Protein AF-A0A7X7T6G2-F1 (afdb_monomer_lite)

Radius of gyration: 23.25 Å; chains: 1; bounding box: 82×55×65 Å

Sequence (287 aa):
MKRILAFVGCGLVVAAAAALAQDPPDCASKYREQWDKRRAELADLKPGQPGYLPFPYPTTKDQVRADLREDYMRMRGGERRHPPTLASELTLYRAIKTNRFEIEVEHIENWTPGRCNPRREARYEILARVFAVPNGEEIARVYLTQEGYLNTWNMSQGLSEDLKALWKRSVPKAAEGNGLVAGRFGIKATNAKLIHGTMEGSRCFLIRPCVLLEGEAGRRYLWVPRMPGVPEDELFEFDSGSERMSLQEVLERASSRGGIQSGKFAGQLSLSFGAEYHIVLKKVEQQ

Secondary structure (DSSP, 8-state):
----------------------PPPPPPGGGHHHHHHHHHHHHT--TTSTT---SSSPSSHHHHHHHHHHHHHHHHHTTTT---SSHHHHHHHHHHHTT-EEEEEEEEEE-SGGGEETTEE-SEEEEEEEEETTT--EEEEEEE-TT--EEEEEESTT--HHHHHHHHHSS--HHHHHHHHHHHH----EEEEEEEB-BTTS-BBTTB-EEEEE-GGG-EEEEE--BTTB-S-EEEEE-TTPPEE-HHHHHHHHHHTT-SS----TTEEEEEETTTEEEEEEEEPP-

Foldseek 3Di:
DDDDDDPPPPDPPPPPPLLPLDAFDPADPPLVVLAVVVLVVQCPDDPPDDLHFPVQPDPDQVVLLSNVLSLVCVVCVVPPPDDPPDPLVVQVCVCSVVVQKGKDKAKAQEQEQVCHDSNYHQRIKMWIFIAGNVPRQRAWIFIATSSGDGDDIDGLPPDDPVQNVQQVFLADDQVVVQVVCCVWAVFRWDDWGWYAWDKQVRQAHPSRTWIWTATPSRKIKTWRQDHVVRNHIWIWTDDSPFDKAFPVRVLVVQVVVPHSPGPPPPQWMWTRRHNGTTTITGIRDTD

pLDDT: mean 74.72, std 13.97, range [34.5, 92.5]

Structure (mmCIF, N/CA/C/O backbone):
data_AF-A0A7X7T6G2-F1
#
_entry.id   AF-A0A7X7T6G2-F1
#
loop_
_atom_site.group_PDB
_atom_site.id
_atom_site.type_symbol
_atom_site.label_atom_id
_atom_site.label_alt_id
_atom_site.label_comp_id
_atom_site.label_asym_id
_atom_site.label_entity_id
_atom_site.label_seq_id
_atom_site.pdbx_PDB_ins_code
_atom_site.Cartn_x
_atom_site.Cartn_y
_atom_site.Cartn_z
_atom_site.occupancy
_atom_site.B_iso_or_equiv
_atom_site.auth_seq_id
_atom_site.auth_comp_id
_atom_site.auth_asym_id
_atom_site.auth_atom_id
_atom_site.pdbx_PDB_model_num
ATOM 1 N N . MET A 1 1 ? -58.691 -32.681 39.182 1.00 38.06 1 MET A N 1
ATOM 2 C CA . MET A 1 1 ? -57.672 -31.614 39.304 1.00 38.06 1 MET A CA 1
ATOM 3 C C . MET A 1 1 ? -56.606 -31.822 38.229 1.00 38.06 1 MET A C 1
ATOM 5 O O . MET A 1 1 ? -55.800 -32.728 38.369 1.00 38.06 1 MET A O 1
ATOM 9 N N . LYS A 1 2 ? -56.639 -31.062 37.125 1.00 34.50 2 LYS A N 1
ATOM 10 C CA . LYS A 1 2 ? -55.620 -31.100 36.056 1.00 34.50 2 LYS A CA 1
ATOM 11 C C . LYS A 1 2 ? -54.879 -29.761 36.071 1.00 34.50 2 LYS A C 1
ATOM 13 O O . LYS A 1 2 ? -55.497 -28.732 35.825 1.00 34.50 2 LYS A O 1
ATOM 18 N N . ARG A 1 3 ? -53.590 -29.769 36.428 1.00 44.78 3 ARG A N 1
ATOM 19 C CA . ARG A 1 3 ? -52.717 -28.587 36.392 1.00 44.78 3 ARG A CA 1
ATOM 20 C C . ARG A 1 3 ? -52.130 -28.462 34.987 1.00 44.78 3 ARG A C 1
ATOM 22 O O . ARG A 1 3 ? -51.389 -29.338 34.557 1.00 44.78 3 ARG A O 1
ATOM 29 N N . ILE A 1 4 ? -52.497 -27.393 34.288 1.00 47.50 4 ILE A N 1
ATOM 30 C CA . ILE A 1 4 ? -51.904 -26.991 33.012 1.00 47.50 4 ILE A CA 1
ATOM 31 C C . ILE A 1 4 ? -50.683 -26.131 33.354 1.00 47.50 4 ILE A C 1
ATOM 33 O O . ILE A 1 4 ? -50.823 -25.036 33.893 1.00 47.50 4 ILE A O 1
ATOM 37 N N . LEU A 1 5 ? -49.488 -26.664 33.100 1.00 48.38 5 LEU A N 1
ATOM 38 C CA . LEU A 1 5 ? -48.226 -25.926 33.135 1.00 48.38 5 LEU A CA 1
ATOM 39 C C . LEU A 1 5 ? -48.118 -25.126 31.833 1.00 48.38 5 LEU A C 1
ATOM 41 O O . LEU A 1 5 ? -47.835 -25.687 30.777 1.00 48.38 5 LEU A O 1
ATOM 45 N N . ALA A 1 6 ? -48.379 -23.823 31.905 1.00 45.25 6 ALA A N 1
ATOM 46 C CA . ALA A 1 6 ? -48.095 -22.900 30.816 1.00 45.25 6 ALA A CA 1
ATOM 47 C C . ALA A 1 6 ? -46.588 -22.601 30.804 1.00 45.25 6 ALA A C 1
ATOM 49 O O . ALA A 1 6 ? -46.069 -21.911 31.680 1.00 45.25 6 ALA A O 1
ATOM 50 N N . PHE A 1 7 ? -45.887 -23.156 29.817 1.00 43.50 7 PHE A N 1
ATOM 51 C CA . PHE A 1 7 ? -44.515 -22.789 29.481 1.00 43.50 7 PHE A CA 1
ATOM 52 C C . PHE A 1 7 ? -44.511 -21.350 28.945 1.00 43.50 7 PHE A C 1
ATOM 54 O O . PHE A 1 7 ? -44.914 -21.096 27.811 1.00 43.50 7 PHE A O 1
ATOM 61 N N . VAL A 1 8 ? -44.055 -20.399 29.762 1.00 47.16 8 VAL A N 1
ATOM 62 C CA . VAL A 1 8 ? -43.711 -19.042 29.318 1.00 47.16 8 VAL A CA 1
ATOM 63 C C . VAL A 1 8 ? -42.362 -19.128 28.606 1.00 47.16 8 VAL A C 1
ATOM 65 O O . VAL A 1 8 ? -41.307 -18.924 29.194 1.00 47.16 8 VAL A O 1
ATOM 68 N N . GLY A 1 9 ? -42.403 -19.516 27.335 1.00 50.41 9 GLY A N 1
ATOM 69 C CA . GLY A 1 9 ? -41.270 -19.469 26.418 1.00 50.41 9 GLY A CA 1
ATOM 70 C C . GLY A 1 9 ? -41.431 -18.300 25.458 1.00 50.41 9 GLY A C 1
ATOM 71 O O . GLY A 1 9 ? -41.707 -18.517 24.285 1.00 50.41 9 GLY A O 1
ATOM 72 N N . CYS A 1 10 ? -41.299 -17.064 25.942 1.00 45.78 10 CYS A N 1
ATOM 73 C CA . CYS A 1 10 ? -41.128 -15.918 25.052 1.00 45.78 10 CYS A CA 1
ATOM 74 C C . CYS A 1 10 ? -39.629 -15.637 24.982 1.00 45.78 10 CYS A C 1
ATOM 76 O O . CYS A 1 10 ? -39.045 -15.073 25.906 1.00 45.78 10 CYS A O 1
ATOM 78 N N . GLY A 1 11 ? -39.008 -16.168 23.928 1.00 46.88 11 GLY A N 1
ATOM 79 C CA . GLY A 1 11 ? -37.573 -16.108 23.708 1.00 46.88 11 GLY A CA 1
ATOM 80 C C . GLY A 1 11 ? -37.056 -14.676 23.728 1.00 46.88 11 GLY A C 1
ATOM 81 O O . GLY A 1 11 ? -37.672 -13.770 23.165 1.00 46.88 11 GLY A O 1
ATOM 82 N N . LEU A 1 12 ? -35.893 -14.498 24.360 1.00 45.31 12 LEU A N 1
ATOM 83 C CA . LEU A 1 12 ? -35.034 -13.359 24.087 1.00 45.31 12 LEU A CA 1
ATOM 84 C C . LEU A 1 12 ? -34.817 -13.306 22.572 1.00 45.31 12 LEU A C 1
ATOM 86 O O . LEU A 1 12 ? -34.067 -14.107 22.013 1.00 45.31 12 LEU A O 1
ATOM 90 N N . VAL A 1 13 ? -35.436 -12.330 21.915 1.00 46.00 13 VAL A N 1
ATOM 91 C CA . VAL A 1 13 ? -34.879 -11.768 20.692 1.00 46.00 13 VAL A CA 1
ATOM 92 C C . VAL A 1 13 ? -33.608 -11.063 21.147 1.00 46.00 13 VAL A C 1
ATOM 94 O O . VAL A 1 13 ? -33.619 -9.882 21.488 1.00 46.00 13 VAL A O 1
ATOM 97 N N . VAL A 1 14 ? -32.506 -11.813 21.239 1.00 45.16 14 VAL A N 1
ATOM 98 C CA . VAL A 1 14 ? -31.179 -11.212 21.176 1.00 45.16 14 VAL A CA 1
ATOM 99 C C . VAL A 1 14 ? -31.143 -10.609 19.786 1.00 45.16 14 VAL A C 1
ATOM 101 O O . VAL A 1 14 ? -30.905 -11.301 18.798 1.00 45.16 14 VAL A O 1
ATOM 104 N N . ALA A 1 15 ? -31.486 -9.325 19.702 1.00 43.34 15 ALA A N 1
ATOM 105 C CA . ALA A 1 15 ? -31.091 -8.498 18.592 1.00 43.34 15 ALA A CA 1
ATOM 106 C C . ALA A 1 15 ? -29.566 -8.564 18.592 1.00 43.34 15 ALA A C 1
ATOM 108 O O . ALA A 1 15 ? -28.888 -7.803 19.279 1.00 43.34 15 ALA A O 1
ATOM 109 N N . ALA A 1 16 ? -29.030 -9.549 17.874 1.00 43.81 16 ALA A N 1
ATOM 110 C CA . ALA A 1 16 ? -27.699 -9.476 17.343 1.00 43.81 16 ALA A CA 1
ATOM 111 C 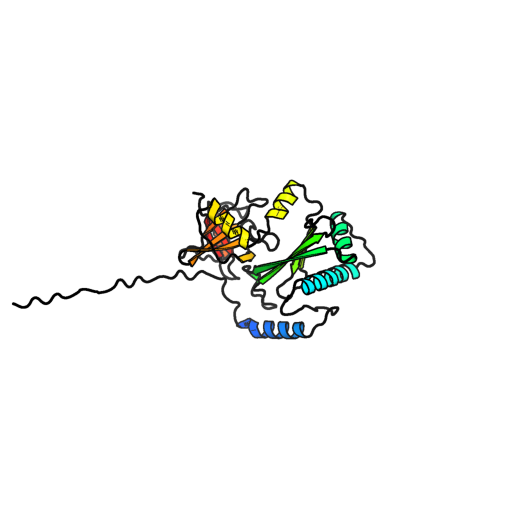C . ALA A 1 16 ? -27.739 -8.242 16.447 1.00 43.81 16 ALA A C 1
ATOM 113 O O . ALA A 1 16 ? -28.048 -8.314 15.258 1.00 43.81 16 ALA A O 1
ATOM 114 N N . ALA A 1 17 ? -27.468 -7.083 17.047 1.00 41.62 17 ALA A N 1
ATOM 115 C CA . ALA A 1 17 ? -26.772 -6.018 16.372 1.00 41.62 17 ALA A CA 1
ATOM 116 C C . ALA A 1 17 ? -25.443 -6.648 15.958 1.00 41.62 17 ALA A C 1
ATOM 118 O O . ALA A 1 17 ? -24.429 -6.520 16.637 1.00 41.62 17 ALA A O 1
ATOM 119 N N . ALA A 1 18 ? -25.498 -7.451 14.893 1.00 42.19 18 ALA A N 1
ATOM 120 C CA . ALA A 1 18 ? -24.352 -7.818 14.112 1.00 42.19 18 ALA A CA 1
ATOM 121 C C . ALA A 1 18 ? -23.808 -6.465 13.691 1.00 42.19 18 ALA A C 1
ATOM 123 O O . ALA A 1 18 ? -24.381 -5.787 12.836 1.00 42.19 18 ALA A O 1
ATOM 124 N N . ALA A 1 19 ? -22.808 -6.010 14.441 1.00 46.50 19 ALA A N 1
ATOM 125 C CA . ALA A 1 19 ? -22.069 -4.816 14.141 1.00 46.50 19 ALA A CA 1
ATOM 126 C C . ALA A 1 19 ? -21.644 -4.990 12.688 1.00 46.50 19 ALA A C 1
ATOM 128 O O . ALA A 1 19 ? -20.861 -5.884 12.372 1.00 46.50 19 ALA A O 1
ATOM 129 N N . LEU A 1 20 ? -22.263 -4.223 11.790 1.00 48.75 20 LEU A N 1
ATOM 130 C CA . LEU A 1 20 ? -21.861 -4.181 10.398 1.00 48.75 20 LEU A CA 1
ATOM 131 C C . LEU A 1 20 ? -20.433 -3.657 10.418 1.00 48.75 20 LEU A C 1
ATOM 133 O O . LEU A 1 20 ? -20.197 -2.458 10.556 1.00 48.75 20 LEU A O 1
ATOM 137 N N . ALA A 1 21 ? -19.503 -4.603 10.376 1.00 53.03 21 ALA A N 1
ATOM 138 C CA . ALA A 1 21 ? -18.098 -4.428 10.112 1.00 53.03 21 ALA A CA 1
ATOM 139 C C . ALA A 1 21 ? -17.965 -3.427 8.962 1.00 53.03 21 ALA A C 1
ATOM 141 O O . ALA A 1 21 ? -18.302 -3.741 7.822 1.00 53.03 21 ALA A O 1
ATOM 142 N N . GLN A 1 22 ? -17.570 -2.193 9.272 1.00 68.31 22 GLN A N 1
ATOM 143 C CA . GLN A 1 22 ? -17.641 -1.119 8.290 1.00 68.31 22 GLN A CA 1
ATOM 144 C C . GLN A 1 22 ? -16.469 -1.283 7.314 1.00 68.31 22 GLN A C 1
ATOM 146 O O . GLN A 1 22 ? -15.330 -0.957 7.642 1.00 68.31 22 GLN A O 1
ATOM 151 N N . ASP A 1 23 ? -16.757 -1.773 6.109 1.00 73.69 23 ASP A N 1
ATOM 152 C CA . ASP A 1 23 ? -15.909 -1.574 4.931 1.00 73.69 23 ASP A CA 1
ATOM 153 C C . ASP A 1 23 ? -16.164 -0.194 4.319 1.00 73.69 23 ASP A C 1
ATOM 155 O O . ASP A 1 23 ? -17.298 0.301 4.388 1.00 73.69 23 ASP A O 1
ATOM 159 N N . PRO A 1 24 ? -15.138 0.454 3.733 1.00 74.19 24 PRO A N 1
ATOM 160 C CA . PRO A 1 24 ? -15.307 1.754 3.106 1.00 74.19 24 PRO A CA 1
ATOM 161 C C . PRO A 1 24 ? -16.422 1.687 2.060 1.00 74.19 24 PRO A C 1
ATOM 163 O O . PRO A 1 24 ? -16.467 0.722 1.285 1.00 74.19 24 PRO A O 1
ATOM 166 N N . PRO A 1 25 ? -17.315 2.696 2.011 1.00 74.44 25 PRO A N 1
ATOM 167 C CA . PRO A 1 25 ? -18.525 2.637 1.207 1.00 74.44 25 PRO A CA 1
ATOM 168 C C . PRO A 1 25 ? -18.149 2.401 -0.247 1.00 74.44 25 PRO A C 1
ATOM 170 O O . PRO A 1 25 ? -17.193 3.002 -0.748 1.00 74.44 25 PRO A O 1
ATOM 173 N N . ASP A 1 26 ? -18.878 1.508 -0.909 1.00 79.50 26 ASP A N 1
ATOM 174 C CA . ASP A 1 26 ? -18.652 1.216 -2.318 1.00 79.50 26 ASP A CA 1
ATOM 175 C C . ASP A 1 26 ? -18.662 2.500 -3.153 1.00 79.50 26 ASP A C 1
ATOM 177 O O . ASP A 1 26 ? -19.389 3.457 -2.872 1.00 79.50 26 ASP A O 1
ATOM 181 N N . CYS A 1 27 ? -17.845 2.523 -4.204 1.00 81.25 27 CYS A N 1
ATOM 182 C CA . CYS A 1 27 ? -17.761 3.699 -5.049 1.00 81.25 27 CYS A CA 1
ATOM 183 C C . CYS A 1 27 ? -19.102 3.984 -5.742 1.00 81.25 27 CYS A C 1
ATOM 185 O O . CYS A 1 27 ? -19.702 3.102 -6.364 1.00 81.25 27 CYS A O 1
ATOM 187 N N . ALA A 1 28 ? -19.564 5.234 -5.615 1.00 74.75 28 ALA A N 1
ATOM 188 C CA . ALA A 1 28 ? -20.878 5.668 -6.079 1.00 74.75 28 ALA A CA 1
ATOM 189 C C . ALA A 1 28 ? -21.096 5.366 -7.569 1.00 74.75 28 ALA A C 1
ATOM 191 O O . ALA A 1 28 ? -20.222 5.600 -8.405 1.00 74.75 28 ALA A O 1
ATOM 192 N N . SER A 1 29 ? -22.305 4.922 -7.917 1.00 78.00 29 SER A N 1
ATOM 193 C CA . SER A 1 29 ? -22.665 4.517 -9.282 1.00 78.00 29 SER A CA 1
ATOM 194 C C . SER A 1 29 ? -22.550 5.636 -10.325 1.00 78.00 29 SER A C 1
ATOM 196 O O . SER A 1 29 ? -22.399 5.336 -11.505 1.00 78.00 29 SER A O 1
ATOM 198 N N . LYS A 1 30 ? -22.561 6.914 -9.917 1.00 86.31 30 LYS A N 1
ATOM 199 C CA . LYS A 1 30 ? -22.559 8.077 -10.826 1.00 86.31 30 LYS A CA 1
ATOM 200 C C . LYS A 1 30 ? -21.365 8.165 -11.786 1.00 86.31 30 LYS A C 1
ATOM 202 O O . LYS A 1 30 ? -21.468 8.849 -12.796 1.00 86.31 30 LYS A O 1
ATOM 207 N N . TYR A 1 31 ? -20.246 7.506 -11.486 1.00 87.38 31 TYR A N 1
ATOM 208 C CA . TYR A 1 31 ? -19.065 7.473 -12.362 1.00 87.38 31 TYR A CA 1
ATOM 209 C C . TYR A 1 31 ? -18.835 6.099 -13.004 1.00 87.38 31 TYR A C 1
ATOM 211 O O . TYR A 1 31 ? -17.841 5.910 -13.700 1.00 87.38 31 TYR A O 1
ATOM 219 N N . ARG A 1 32 ? -19.745 5.138 -12.795 1.00 89.00 32 ARG A N 1
ATOM 220 C CA . ARG A 1 32 ? -19.564 3.750 -13.236 1.00 89.00 32 ARG A CA 1
ATOM 221 C C . ARG A 1 32 ? -19.332 3.640 -14.739 1.00 89.00 32 ARG A C 1
ATOM 223 O O . ARG A 1 32 ? -18.384 2.982 -15.141 1.00 89.00 32 ARG A O 1
ATOM 230 N N . GLU A 1 33 ? -20.106 4.366 -15.541 1.00 89.69 33 GLU A N 1
ATOM 231 C CA . GLU A 1 33 ? -19.940 4.398 -16.999 1.00 89.69 33 GLU A CA 1
ATOM 232 C C . GLU A 1 33 ? -18.545 4.892 -17.424 1.00 89.69 33 GLU A C 1
ATOM 234 O O . GLU A 1 33 ? -17.921 4.317 -18.313 1.00 89.69 33 GLU A O 1
ATOM 239 N N . GLN A 1 34 ? -18.013 5.922 -16.756 1.00 89.44 34 GLN A N 1
ATOM 240 C CA . GLN A 1 34 ? -16.678 6.459 -17.047 1.00 89.44 34 GLN A CA 1
ATOM 241 C C . GLN A 1 34 ? -15.588 5.441 -16.698 1.00 89.44 34 GLN A C 1
ATOM 243 O O . GLN A 1 34 ? -14.644 5.255 -17.466 1.00 89.44 34 GLN A O 1
ATOM 248 N N . TRP A 1 35 ? -15.735 4.754 -15.563 1.00 86.69 35 TRP A N 1
ATOM 249 C CA . TRP A 1 35 ? -14.816 3.697 -15.150 1.00 86.69 35 TRP A CA 1
ATOM 250 C C . TRP A 1 35 ? -14.869 2.490 -16.083 1.00 86.69 35 TRP A C 1
ATOM 252 O O . TRP A 1 35 ? -13.820 1.978 -16.460 1.00 86.69 35 TRP A O 1
ATOM 262 N N . ASP A 1 36 ? -16.062 2.057 -16.491 1.00 86.88 36 ASP A N 1
ATOM 263 C CA . ASP A 1 36 ? -16.242 0.946 -17.428 1.00 86.88 36 ASP A CA 1
ATOM 264 C C . ASP A 1 36 ? -15.633 1.266 -18.792 1.00 86.88 36 ASP A C 1
ATOM 266 O O . ASP A 1 36 ? -14.878 0.457 -19.332 1.00 86.88 36 ASP A O 1
ATOM 270 N N . LYS A 1 37 ? -15.866 2.480 -19.306 1.00 87.69 37 LYS A N 1
ATOM 271 C CA . LYS A 1 37 ? -15.231 2.956 -20.536 1.00 87.69 37 LYS A CA 1
ATOM 272 C C . LYS A 1 37 ? -13.708 2.936 -20.422 1.00 87.69 37 LYS A C 1
ATOM 274 O O . LYS A 1 37 ? -13.039 2.414 -21.307 1.00 87.69 37 LYS A O 1
ATOM 279 N N . ARG A 1 38 ? -13.155 3.454 -19.321 1.00 84.12 38 ARG A N 1
ATOM 280 C CA . ARG A 1 38 ? -11.705 3.456 -19.090 1.00 84.12 38 ARG A CA 1
ATOM 281 C C . ARG A 1 38 ? -11.137 2.039 -19.013 1.00 84.12 38 ARG A C 1
ATOM 283 O O . ARG A 1 38 ? -10.095 1.776 -19.599 1.00 84.12 38 ARG A O 1
ATOM 290 N N . ARG A 1 39 ? -11.816 1.122 -18.320 1.00 81.62 39 ARG A N 1
ATOM 291 C CA . ARG A 1 39 ? -11.422 -0.294 -18.257 1.00 81.62 39 ARG A CA 1
ATOM 292 C C . ARG A 1 39 ? -11.402 -0.934 -19.642 1.00 81.62 39 ARG A C 1
ATOM 294 O O . ARG A 1 39 ? -10.444 -1.629 -19.956 1.00 81.62 39 ARG A O 1
ATOM 301 N N . ALA A 1 40 ? -12.414 -0.666 -20.466 1.00 83.12 40 ALA A N 1
ATOM 302 C CA . ALA A 1 40 ? -12.469 -1.155 -21.841 1.00 83.12 40 ALA A CA 1
ATOM 303 C C . ALA A 1 40 ? -11.325 -0.587 -22.700 1.00 83.12 40 ALA A C 1
ATOM 305 O O . ALA A 1 40 ? -10.645 -1.349 -23.374 1.00 83.12 40 ALA A O 1
ATOM 306 N N . GLU A 1 41 ? -11.045 0.720 -22.611 1.00 82.50 41 GLU A N 1
ATOM 307 C CA . GLU A 1 41 ? -9.914 1.355 -23.313 1.00 82.50 41 GLU A CA 1
ATOM 308 C C . GLU A 1 41 ? -8.560 0.729 -22.949 1.00 82.50 41 GLU A C 1
ATOM 310 O O . GLU A 1 41 ? -7.667 0.650 -23.790 1.00 82.50 41 GLU A O 1
ATOM 315 N N . LEU A 1 42 ? -8.389 0.315 -21.692 1.00 77.00 42 LEU A N 1
ATOM 316 C CA . LEU A 1 42 ? -7.148 -0.288 -21.210 1.00 77.00 42 LEU A CA 1
ATOM 317 C C . LEU A 1 42 ? -7.021 -1.769 -21.584 1.00 77.00 42 LEU A C 1
ATOM 319 O O . LEU A 1 42 ? -5.905 -2.237 -21.796 1.00 77.00 42 LEU A O 1
ATOM 323 N N . ALA A 1 43 ? -8.139 -2.494 -21.681 1.00 77.75 43 ALA A N 1
ATOM 324 C CA . ALA A 1 43 ? -8.158 -3.932 -21.948 1.00 77.75 43 ALA A CA 1
ATOM 325 C C . ALA A 1 43 ? -7.563 -4.311 -23.318 1.00 77.75 43 ALA A C 1
ATOM 327 O O . ALA A 1 43 ? -7.019 -5.404 -23.465 1.00 77.75 43 ALA A O 1
ATOM 328 N N . ASP A 1 44 ? -7.632 -3.409 -24.299 1.00 77.38 44 ASP A N 1
ATOM 329 C CA . ASP A 1 44 ? -7.160 -3.658 -25.668 1.00 77.38 44 ASP A CA 1
ATOM 330 C C . ASP A 1 44 ? -5.675 -3.325 -25.888 1.00 77.38 44 ASP A C 1
ATOM 332 O O . ASP A 1 44 ? -5.120 -3.575 -26.967 1.00 77.38 44 ASP A O 1
ATOM 336 N N . LEU A 1 45 ? -5.010 -2.746 -24.888 1.00 73.12 45 LEU A N 1
ATOM 337 C CA . LEU A 1 45 ? -3.608 -2.374 -25.004 1.00 73.12 45 LEU A CA 1
ATOM 338 C C . LEU A 1 45 ? -2.710 -3.618 -24.890 1.00 73.12 45 LEU A C 1
ATOM 340 O O . LEU A 1 45 ? -3.034 -4.592 -24.214 1.00 73.12 45 LEU A O 1
ATOM 344 N N . LYS A 1 46 ? -1.536 -3.577 -25.525 1.00 70.06 46 LYS A N 1
ATOM 345 C CA . LYS A 1 46 ? -0.529 -4.658 -25.533 1.00 70.06 46 LYS A CA 1
ATOM 346 C C . LYS A 1 46 ? 0.775 -4.246 -24.845 1.00 70.06 46 LYS A C 1
ATOM 348 O O . LYS A 1 46 ? 1.122 -3.067 -24.957 1.00 70.06 46 LYS A O 1
ATOM 353 N N . PRO A 1 47 ? 1.554 -5.195 -24.273 1.00 66.06 47 PRO A N 1
ATOM 354 C CA . PRO A 1 47 ? 2.919 -4.931 -23.802 1.00 66.06 47 PRO A CA 1
ATOM 355 C C . PRO A 1 47 ? 3.700 -4.064 -24.791 1.00 66.06 47 PRO A C 1
ATOM 357 O O . PRO A 1 47 ? 3.712 -4.349 -25.991 1.00 66.06 47 PRO A O 1
ATOM 360 N N . GLY A 1 48 ? 4.298 -2.975 -24.315 1.00 53.38 48 GLY A N 1
ATOM 361 C CA . GLY A 1 48 ? 5.020 -1.995 -25.127 1.00 53.38 48 GLY A CA 1
ATOM 362 C C . GLY A 1 48 ? 4.227 -0.752 -25.534 1.00 53.38 48 GLY A C 1
ATOM 363 O O . GLY A 1 48 ? 4.840 0.249 -25.916 1.00 53.38 48 GLY A O 1
ATOM 364 N N . GLN A 1 49 ? 2.890 -0.767 -25.497 1.00 62.12 49 GLN A N 1
ATOM 365 C CA . GLN A 1 49 ? 2.088 0.369 -25.966 1.00 62.12 49 GLN A CA 1
ATOM 366 C C . GLN A 1 49 ? 2.000 1.496 -24.919 1.00 62.12 49 GLN A C 1
ATOM 368 O O . GLN A 1 49 ? 1.959 1.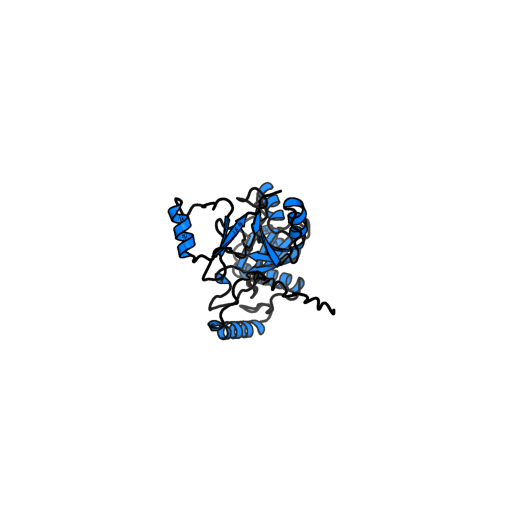234 -23.713 1.00 62.12 49 GLN A O 1
ATOM 373 N N . PRO A 1 50 ? 1.948 2.778 -25.340 1.00 55.28 50 PRO A N 1
ATOM 374 C CA . PRO A 1 50 ? 1.677 3.881 -24.425 1.00 55.28 50 PRO A CA 1
ATOM 375 C C . PRO A 1 50 ? 0.355 3.656 -23.687 1.00 55.28 50 PRO A C 1
ATOM 377 O O . PRO A 1 50 ? -0.697 3.534 -24.307 1.00 55.28 50 PRO A O 1
ATOM 380 N N . GLY A 1 51 ? 0.427 3.590 -22.359 1.00 57.91 51 GLY A N 1
ATOM 381 C CA . GLY A 1 51 ? -0.733 3.316 -21.515 1.00 57.91 51 GLY A CA 1
ATOM 382 C C . GLY A 1 51 ? -1.124 1.842 -21.398 1.00 57.91 51 GLY A C 1
ATOM 383 O O . GLY A 1 51 ? -2.133 1.591 -20.751 1.00 57.91 51 GLY A O 1
ATOM 384 N N . TYR A 1 52 ? -0.371 0.895 -21.985 1.00 58.75 52 TYR A N 1
ATOM 385 C CA . TYR A 1 52 ? -0.604 -0.534 -21.762 1.00 58.75 52 TYR A CA 1
ATOM 386 C C . TYR A 1 52 ? -0.498 -0.900 -20.302 1.00 58.75 52 TYR A C 1
ATOM 388 O O . TYR A 1 52 ? 0.454 -0.501 -19.630 1.00 58.75 52 TYR A O 1
ATOM 396 N N . LEU A 1 53 ? -1.477 -1.695 -19.881 1.00 60.00 53 LEU A N 1
ATOM 397 C CA . LEU A 1 53 ? -1.646 -2.203 -18.544 1.00 60.00 53 LEU A CA 1
ATOM 398 C C . LEU A 1 53 ? -2.380 -3.546 -18.633 1.00 60.00 53 LEU A C 1
ATOM 400 O O . LEU A 1 53 ? -3.460 -3.570 -19.227 1.00 60.00 53 LEU A O 1
ATOM 404 N N . PRO A 1 54 ? -1.885 -4.655 -18.058 1.00 54.31 54 PRO A N 1
ATOM 405 C CA . PRO A 1 54 ? -2.715 -5.842 -17.906 1.00 54.31 54 PRO A CA 1
ATOM 406 C C . PRO A 1 54 ? -3.922 -5.507 -17.032 1.00 54.31 54 PRO A C 1
ATOM 408 O O . PRO A 1 54 ? -3.816 -5.442 -15.819 1.00 54.31 54 PRO A O 1
ATOM 411 N N . PHE A 1 55 ? -5.088 -5.276 -17.626 1.00 52.03 55 PHE A N 1
ATOM 412 C CA . PHE A 1 55 ? -6.349 -5.263 -16.897 1.00 52.03 55 PHE A CA 1
ATOM 413 C C . PHE A 1 55 ? -7.060 -6.606 -17.140 1.00 52.03 55 PHE A C 1
ATOM 415 O O . PHE A 1 55 ? -7.301 -6.944 -18.299 1.00 52.03 55 PHE A O 1
ATOM 422 N N . PRO A 1 56 ? -7.418 -7.381 -16.095 1.00 62.28 56 PRO A N 1
ATOM 423 C CA . PRO A 1 56 ? -7.211 -7.116 -14.668 1.00 62.28 56 PRO A CA 1
ATOM 424 C C . PRO A 1 56 ? -5.740 -7.269 -14.227 1.00 62.28 56 PRO A C 1
ATOM 426 O O . PRO A 1 56 ? -5.068 -8.243 -14.568 1.00 62.28 56 PRO A O 1
ATOM 429 N N . TYR A 1 57 ? -5.263 -6.301 -13.437 1.00 56.88 57 TYR A N 1
ATOM 430 C CA . TYR A 1 57 ? -3.867 -6.198 -13.000 1.00 56.88 57 TYR A CA 1
ATOM 431 C C . TYR A 1 57 ? -3.644 -6.968 -11.701 1.00 56.88 57 TYR A C 1
ATOM 433 O O . TYR A 1 57 ? -4.390 -6.751 -10.737 1.00 56.88 57 TYR A O 1
ATOM 441 N N . PRO A 1 58 ? -2.552 -7.736 -11.597 1.00 62.91 58 PRO A N 1
ATOM 442 C CA . PRO A 1 58 ? -2.009 -8.707 -12.544 1.00 62.91 58 PRO A CA 1
ATOM 443 C C . PRO A 1 58 ? -2.515 -10.123 -12.208 1.00 62.91 58 PRO A C 1
ATOM 445 O O . PRO A 1 58 ? -2.860 -10.413 -11.065 1.00 62.91 58 PRO A O 1
ATOM 448 N N . THR A 1 59 ? -2.500 -11.052 -13.169 1.00 62.03 59 THR A N 1
ATOM 449 C CA . THR A 1 59 ? -2.933 -12.441 -12.894 1.00 62.03 59 THR A CA 1
ATOM 450 C C . THR A 1 59 ? -1.799 -13.355 -12.411 1.00 62.03 59 THR A C 1
ATOM 452 O O . THR A 1 59 ? -2.073 -14.381 -11.792 1.00 62.03 59 THR A O 1
ATOM 455 N N . THR A 1 60 ? -0.524 -12.998 -12.649 1.00 76.88 60 THR A N 1
ATOM 456 C CA . THR A 1 60 ? 0.646 -13.811 -12.250 1.00 76.88 60 THR A CA 1
ATOM 457 C C . THR A 1 60 ? 1.877 -12.970 -11.888 1.00 76.88 60 THR A C 1
ATOM 459 O O . THR A 1 60 ? 2.063 -11.867 -12.400 1.00 76.88 60 THR A O 1
ATOM 462 N N . LYS A 1 61 ? 2.772 -13.521 -11.053 1.00 80.81 61 LYS A N 1
ATOM 463 C CA . LYS A 1 61 ? 4.059 -12.906 -10.670 1.00 80.81 61 LYS A CA 1
ATOM 464 C C . LYS A 1 61 ? 4.943 -12.565 -11.884 1.00 80.81 61 LYS A C 1
ATOM 466 O O . LYS A 1 61 ? 5.569 -11.508 -11.915 1.00 80.81 61 LYS A O 1
ATOM 471 N N . ASP A 1 62 ? 4.978 -13.425 -12.897 1.00 82.31 62 ASP A N 1
ATOM 472 C CA . ASP A 1 62 ? 5.828 -13.215 -14.075 1.00 82.31 62 ASP A CA 1
ATOM 473 C C . ASP A 1 62 ? 5.369 -12.031 -14.932 1.00 82.31 62 ASP A C 1
ATOM 475 O O . ASP A 1 62 ? 6.209 -11.290 -15.446 1.00 82.31 62 ASP A O 1
ATOM 479 N N . GLN A 1 63 ? 4.055 -11.797 -15.021 1.00 77.25 63 GLN A N 1
ATOM 480 C CA . GLN A 1 63 ? 3.507 -10.609 -15.681 1.00 77.25 63 GLN A CA 1
ATOM 481 C C . GLN A 1 63 ? 3.952 -9.335 -14.956 1.00 77.25 63 GLN A C 1
ATOM 483 O O . GLN A 1 63 ? 4.578 -8.481 -15.575 1.00 77.25 63 GLN A O 1
ATOM 488 N N . VAL A 1 64 ? 3.785 -9.264 -13.626 1.00 78.88 64 VAL A N 1
ATOM 489 C CA . VAL A 1 64 ? 4.219 -8.091 -12.833 1.00 78.88 64 VAL A CA 1
ATOM 490 C C . VAL A 1 64 ? 5.696 -7.790 -13.031 1.00 78.88 64 VAL A C 1
ATOM 492 O O . VAL A 1 64 ? 6.094 -6.635 -13.156 1.00 78.88 64 VAL A O 1
ATOM 495 N N . ARG A 1 65 ? 6.528 -8.834 -13.060 1.00 84.25 65 ARG A N 1
ATOM 496 C CA . ARG A 1 65 ? 7.967 -8.709 -13.289 1.00 84.25 65 ARG A CA 1
ATOM 497 C C . ARG A 1 65 ? 8.263 -8.116 -14.668 1.00 84.25 65 ARG A C 1
ATOM 499 O O . ARG A 1 65 ? 9.144 -7.260 -14.779 1.00 84.25 65 ARG A O 1
ATOM 506 N N . ALA A 1 66 ? 7.569 -8.587 -15.703 1.00 80.00 66 ALA A N 1
ATOM 507 C CA . ALA A 1 66 ? 7.728 -8.100 -17.068 1.00 80.00 66 ALA A CA 1
ATOM 508 C C . ALA A 1 66 ? 7.303 -6.630 -17.190 1.00 80.00 66 ALA A C 1
ATOM 510 O O . ALA A 1 66 ? 8.097 -5.821 -17.675 1.00 80.00 66 ALA A O 1
ATOM 511 N N . ASP A 1 67 ? 6.128 -6.276 -16.666 1.00 76.75 67 ASP A N 1
ATOM 512 C CA . ASP A 1 67 ? 5.595 -4.912 -16.734 1.00 76.75 67 ASP A CA 1
ATOM 513 C C . ASP A 1 67 ? 6.455 -3.932 -15.936 1.00 76.75 67 ASP A C 1
ATOM 515 O O . ASP A 1 67 ? 6.807 -2.863 -16.432 1.00 76.75 67 ASP A O 1
ATOM 519 N N . LEU A 1 68 ? 6.882 -4.322 -14.727 1.00 80.50 68 LEU A N 1
ATOM 520 C CA . LEU A 1 68 ? 7.789 -3.523 -13.904 1.00 80.50 68 LEU A CA 1
ATOM 521 C C . LEU A 1 68 ? 9.065 -3.180 -14.678 1.00 80.50 68 LEU A C 1
ATOM 523 O O . LEU A 1 68 ? 9.528 -2.039 -14.659 1.00 80.50 68 LEU A O 1
ATOM 527 N N . ARG A 1 69 ? 9.651 -4.174 -15.352 1.00 82.56 69 ARG A N 1
ATOM 528 C CA . ARG A 1 69 ? 10.865 -3.986 -16.146 1.00 82.56 69 ARG A CA 1
ATOM 529 C C . ARG A 1 69 ? 10.609 -3.073 -17.336 1.00 82.56 69 ARG A C 1
ATOM 531 O O . ARG A 1 69 ? 11.433 -2.199 -17.595 1.00 82.56 69 ARG A O 1
ATOM 538 N N . GLU A 1 70 ? 9.522 -3.286 -18.066 1.00 78.12 70 GLU A N 1
ATOM 539 C CA . GLU A 1 70 ? 9.180 -2.473 -19.228 1.00 78.12 70 GLU A CA 1
ATOM 540 C C . GLU A 1 70 ? 8.959 -1.010 -18.834 1.00 78.12 70 GLU A C 1
ATOM 542 O O . GLU A 1 70 ? 9.594 -0.124 -19.407 1.00 78.12 70 GLU A O 1
ATOM 547 N N . ASP A 1 71 ? 8.143 -0.757 -17.809 1.00 77.44 71 ASP A N 1
ATOM 548 C CA . ASP A 1 71 ? 7.810 0.598 -17.379 1.00 77.44 71 ASP A CA 1
ATOM 549 C C . ASP A 1 71 ? 9.028 1.324 -16.797 1.00 77.44 71 ASP A C 1
ATOM 551 O O . ASP A 1 71 ? 9.324 2.463 -17.168 1.00 77.44 71 ASP A O 1
ATOM 555 N N . TYR A 1 72 ? 9.828 0.629 -15.979 1.00 80.00 72 TYR A N 1
ATOM 556 C CA . TYR A 1 72 ? 11.111 1.144 -15.498 1.00 80.00 72 TYR A CA 1
ATOM 557 C C . TYR A 1 72 ? 12.019 1.552 -16.668 1.00 80.00 72 TYR A C 1
ATOM 559 O O . TYR A 1 72 ? 12.564 2.657 -16.695 1.00 80.00 72 TYR A O 1
ATOM 567 N N . MET A 1 73 ? 12.165 0.685 -17.674 1.00 78.62 73 MET A N 1
ATOM 568 C CA . MET A 1 73 ? 13.005 0.961 -18.839 1.00 78.62 73 MET A CA 1
ATOM 569 C C . MET A 1 73 ? 12.419 2.033 -19.760 1.00 78.62 73 MET A C 1
ATOM 571 O O . MET A 1 73 ? 13.196 2.731 -20.402 1.00 78.62 73 MET A O 1
ATOM 575 N N . ARG A 1 74 ? 11.095 2.204 -19.823 1.00 75.31 74 ARG A N 1
ATOM 576 C CA . ARG A 1 74 ? 10.421 3.282 -20.561 1.00 75.31 74 ARG A CA 1
ATOM 577 C C . ARG A 1 74 ? 10.668 4.634 -19.901 1.00 75.31 74 ARG A C 1
ATOM 579 O O . ARG A 1 74 ? 11.132 5.553 -20.576 1.00 75.31 74 ARG A O 1
ATOM 586 N N . MET A 1 75 ? 10.435 4.732 -18.590 1.00 72.25 75 MET A N 1
ATOM 587 C CA . MET A 1 75 ? 10.710 5.946 -17.814 1.00 72.25 75 MET A CA 1
ATOM 588 C C . MET A 1 75 ? 12.179 6.362 -17.932 1.00 72.25 75 MET A C 1
ATOM 590 O O . MET A 1 75 ? 12.473 7.522 -18.200 1.00 72.25 75 MET A O 1
ATOM 594 N N . ARG A 1 76 ? 13.109 5.402 -17.838 1.00 70.56 76 ARG A N 1
ATOM 595 C CA . ARG A 1 76 ? 14.547 5.658 -18.043 1.00 70.56 76 ARG A CA 1
ATOM 596 C C . ARG A 1 76 ? 14.942 5.797 -19.519 1.00 70.56 76 ARG A C 1
ATOM 598 O O . ARG A 1 76 ? 15.974 6.377 -19.829 1.00 70.56 76 ARG A O 1
ATOM 605 N N . GLY A 1 77 ? 14.155 5.264 -20.449 1.00 57.16 77 GLY A N 1
ATOM 606 C CA . GLY A 1 77 ? 14.418 5.258 -21.892 1.00 57.16 77 GLY A CA 1
ATOM 607 C C . GLY A 1 77 ? 14.179 6.612 -22.559 1.00 57.16 77 GLY A C 1
ATOM 608 O O . GLY A 1 77 ? 14.821 6.910 -23.568 1.00 57.16 77 GLY A O 1
ATOM 609 N N . GLY A 1 78 ? 13.340 7.462 -21.954 1.00 51.75 78 GLY A N 1
ATOM 610 C CA . GLY A 1 78 ? 13.286 8.899 -22.253 1.00 51.75 78 GLY A CA 1
ATOM 611 C C . GLY A 1 78 ? 14.578 9.635 -21.866 1.00 51.75 78 GLY A C 1
ATOM 612 O O . GLY A 1 78 ? 14.931 10.642 -22.476 1.00 51.75 78 GLY A O 1
ATOM 613 N N . GLU A 1 79 ? 15.350 9.073 -20.934 1.00 46.56 79 GLU A N 1
ATOM 614 C CA . GLU A 1 79 ? 16.643 9.567 -20.462 1.00 46.56 79 GLU A CA 1
ATOM 615 C C . GLU A 1 79 ? 17.824 8.819 -21.101 1.00 46.56 79 GLU A C 1
ATOM 617 O O . GLU A 1 79 ? 18.797 8.474 -20.426 1.00 46.56 79 GLU A O 1
ATOM 622 N N . ARG A 1 80 ? 17.844 8.649 -22.432 1.00 46.88 80 ARG A N 1
ATOM 623 C CA . ARG A 1 80 ? 19.070 8.240 -23.166 1.00 46.88 80 ARG A CA 1
ATOM 624 C C . ARG A 1 80 ? 20.314 9.113 -22.860 1.00 46.88 80 ARG A C 1
ATOM 626 O O . ARG A 1 80 ? 21.384 8.846 -23.397 1.00 46.88 80 ARG A O 1
ATOM 633 N N . ARG A 1 81 ? 20.192 10.152 -22.024 1.00 48.69 81 ARG A N 1
ATOM 634 C CA . ARG A 1 81 ? 21.231 11.113 -21.649 1.00 48.69 81 ARG A CA 1
ATOM 635 C C . ARG A 1 81 ? 21.662 11.088 -20.178 1.00 48.69 81 ARG A C 1
ATOM 637 O O . ARG A 1 81 ? 22.659 11.742 -19.886 1.00 48.69 81 ARG A O 1
ATOM 644 N N . HIS A 1 82 ? 21.006 10.353 -19.270 1.00 48.59 82 HIS A N 1
ATOM 645 C CA . HIS A 1 82 ? 21.344 10.438 -17.840 1.00 48.59 82 HIS A CA 1
ATOM 646 C C . HIS A 1 82 ? 21.533 9.064 -17.166 1.00 48.59 82 HIS A C 1
ATOM 648 O O . HIS A 1 82 ? 20.564 8.318 -16.986 1.00 48.59 82 HIS A O 1
ATOM 654 N N . PRO A 1 83 ? 22.774 8.696 -16.770 1.00 54.72 83 PRO A N 1
ATOM 655 C CA . PRO A 1 83 ? 22.979 7.558 -15.876 1.00 54.72 83 PRO A CA 1
ATOM 656 C C . PRO A 1 83 ? 22.222 7.788 -14.552 1.00 54.72 83 PRO A C 1
ATOM 658 O O . PRO A 1 83 ? 21.940 8.938 -14.212 1.00 54.72 83 PRO A O 1
ATOM 661 N N . PRO A 1 84 ? 21.873 6.729 -13.794 1.00 62.22 84 PRO A N 1
ATOM 662 C CA . PRO A 1 84 ? 21.318 6.892 -12.449 1.00 62.22 84 PRO A CA 1
ATOM 663 C C . PRO A 1 84 ? 22.241 7.793 -11.632 1.00 62.22 84 PRO A C 1
ATOM 665 O O . PRO A 1 84 ? 23.433 7.518 -11.492 1.00 62.22 84 PRO A O 1
ATOM 668 N N . THR A 1 85 ? 21.685 8.905 -11.162 1.00 60.22 85 THR A N 1
ATOM 669 C CA . THR A 1 85 ? 22.416 9.960 -10.454 1.00 60.22 85 THR A CA 1
ATOM 670 C C . THR A 1 85 ? 22.745 9.549 -9.022 1.00 60.22 85 THR A C 1
ATOM 672 O O . THR A 1 85 ? 23.674 10.088 -8.427 1.00 60.22 85 THR A O 1
ATOM 675 N N . LEU A 1 86 ? 22.025 8.560 -8.482 1.00 69.69 86 LEU A N 1
ATOM 676 C CA . LEU A 1 86 ? 22.192 8.061 -7.123 1.00 69.69 86 LEU A CA 1
ATOM 677 C C . LEU A 1 86 ? 22.714 6.620 -7.113 1.00 69.69 86 LEU A C 1
ATOM 679 O O . LEU A 1 86 ? 22.234 5.746 -7.839 1.00 69.69 86 LEU A O 1
ATOM 683 N N . ALA A 1 87 ? 23.673 6.354 -6.221 1.00 71.25 87 ALA A N 1
ATOM 684 C CA . ALA A 1 87 ? 24.230 5.018 -6.009 1.00 71.25 87 ALA A CA 1
ATOM 685 C C . ALA A 1 87 ? 23.168 3.992 -5.586 1.00 71.25 87 ALA A C 1
ATOM 687 O O . ALA A 1 87 ? 23.270 2.818 -5.937 1.00 71.25 87 ALA A O 1
ATOM 688 N N . SER A 1 88 ? 22.124 4.443 -4.888 1.00 70.81 88 SER A N 1
ATOM 689 C CA . SER A 1 88 ? 20.976 3.615 -4.531 1.00 70.81 88 SER A CA 1
ATOM 690 C C . SER A 1 88 ? 20.258 3.087 -5.775 1.00 70.81 88 SER A C 1
ATOM 692 O O . SER A 1 88 ? 20.028 1.883 -5.884 1.00 70.81 88 SER A O 1
ATOM 694 N N . GLU A 1 89 ? 19.970 3.951 -6.753 1.00 79.44 89 GLU A N 1
ATOM 695 C CA . GLU A 1 89 ? 19.277 3.590 -7.997 1.00 79.44 89 GLU A CA 1
ATOM 696 C C . GLU A 1 89 ? 20.084 2.649 -8.893 1.00 79.44 89 GLU A C 1
ATOM 698 O O . GLU A 1 89 ? 19.495 1.839 -9.609 1.00 79.44 89 GLU A O 1
ATOM 703 N N . LEU A 1 90 ? 21.422 2.709 -8.845 1.00 82.69 90 LEU A N 1
ATOM 704 C CA . LEU A 1 90 ? 22.292 1.836 -9.642 1.00 82.69 90 LEU A CA 1
ATOM 705 C C . LEU A 1 90 ? 22.012 0.349 -9.397 1.00 82.69 90 LEU A C 1
ATOM 707 O O . LEU A 1 90 ? 22.049 -0.439 -10.345 1.00 82.69 90 LEU A O 1
ATOM 711 N N . THR A 1 91 ? 21.729 -0.044 -8.154 1.00 84.31 91 THR A N 1
ATOM 712 C CA . THR A 1 91 ? 21.443 -1.442 -7.806 1.00 84.31 91 THR A CA 1
ATOM 713 C C . THR A 1 91 ? 20.139 -1.914 -8.444 1.00 84.31 91 THR A C 1
ATOM 715 O O . THR A 1 91 ? 20.133 -2.950 -9.114 1.00 84.31 91 THR A O 1
ATOM 718 N N . LEU A 1 92 ? 19.060 -1.131 -8.323 1.00 85.44 92 LEU A N 1
ATOM 719 C CA . LEU A 1 92 ? 17.781 -1.432 -8.975 1.00 85.44 92 LEU A CA 1
ATOM 720 C C . LEU A 1 92 ? 17.929 -1.435 -10.496 1.00 85.44 92 LEU A C 1
ATOM 722 O O . LEU A 1 92 ? 17.541 -2.406 -11.139 1.00 85.44 92 LEU A O 1
ATOM 726 N N . TYR A 1 93 ? 18.567 -0.410 -11.065 1.00 86.06 93 TYR A N 1
ATOM 727 C CA . TYR A 1 93 ? 18.818 -0.317 -12.501 1.00 86.06 93 TYR A CA 1
ATOM 728 C C . TYR A 1 93 ? 19.532 -1.565 -13.032 1.00 86.06 93 TYR A C 1
ATOM 730 O O . TYR A 1 93 ? 19.098 -2.159 -14.018 1.00 86.06 93 TYR A O 1
ATOM 738 N N . ARG A 1 94 ? 20.617 -2.000 -12.375 1.00 86.94 94 ARG A N 1
ATOM 739 C CA . ARG A 1 94 ? 21.365 -3.203 -12.776 1.00 86.94 94 ARG A CA 1
ATOM 740 C C . ARG A 1 94 ? 20.501 -4.454 -12.677 1.00 86.94 94 ARG A C 1
ATOM 742 O O . ARG A 1 94 ? 20.520 -5.260 -13.609 1.00 86.94 94 ARG A O 1
ATOM 749 N N . ALA A 1 95 ? 19.742 -4.606 -11.594 1.00 88.69 95 ALA A N 1
ATOM 750 C CA . ALA A 1 95 ? 18.864 -5.751 -11.388 1.00 88.69 95 ALA A CA 1
ATOM 751 C C . ALA A 1 95 ? 17.774 -5.825 -12.476 1.00 88.69 95 ALA A C 1
ATOM 753 O O . ALA A 1 95 ? 17.653 -6.853 -13.142 1.00 88.69 95 ALA A O 1
ATOM 754 N N . ILE A 1 96 ? 17.072 -4.717 -12.746 1.00 88.12 96 ILE A N 1
ATOM 755 C CA . ILE A 1 96 ? 16.040 -4.611 -13.790 1.00 88.12 96 ILE A CA 1
ATOM 756 C C . ILE A 1 96 ? 16.626 -4.832 -15.193 1.00 88.12 96 ILE A C 1
ATOM 758 O O . ILE A 1 96 ? 16.114 -5.645 -15.967 1.00 88.12 96 ILE A O 1
ATOM 762 N N . LYS A 1 97 ? 17.737 -4.159 -15.523 1.00 86.88 97 LYS A N 1
ATOM 763 C CA . LYS A 1 97 ? 18.388 -4.245 -16.841 1.00 86.88 97 LYS A CA 1
ATOM 764 C C . LYS A 1 97 ? 18.835 -5.664 -17.173 1.00 86.88 97 LYS A C 1
ATOM 766 O O . LYS A 1 97 ? 18.639 -6.119 -18.297 1.00 86.88 97 LYS A O 1
ATOM 771 N N . THR A 1 98 ? 19.438 -6.348 -16.204 1.00 89.19 98 THR A N 1
ATOM 772 C CA . THR A 1 98 ? 19.936 -7.724 -16.367 1.00 89.19 98 THR A CA 1
ATOM 773 C C . THR A 1 98 ? 18.866 -8.781 -16.113 1.00 89.19 98 THR A C 1
ATOM 775 O O . THR A 1 98 ? 19.148 -9.967 -16.246 1.00 89.19 98 THR A O 1
ATOM 778 N N . ASN A 1 99 ? 17.645 -8.367 -15.757 1.00 89.62 99 ASN A N 1
ATOM 779 C CA . ASN A 1 99 ? 16.570 -9.255 -15.332 1.00 89.62 99 ASN A CA 1
ATOM 780 C C . ASN A 1 99 ? 16.999 -10.204 -14.191 1.00 89.62 99 ASN A C 1
ATOM 782 O O . ASN A 1 99 ? 16.602 -11.364 -14.159 1.00 89.62 99 ASN A O 1
ATOM 786 N N . ARG A 1 100 ? 17.832 -9.729 -13.256 1.00 92.31 100 ARG A N 1
ATOM 787 C CA . ARG A 1 100 ? 18.323 -10.492 -12.093 1.00 92.31 100 ARG A CA 1
ATOM 788 C C . ARG A 1 100 ? 17.689 -9.993 -10.798 1.00 92.31 100 ARG A C 1
ATOM 790 O O . ARG A 1 100 ? 18.379 -9.554 -9.878 1.00 92.31 100 ARG A O 1
ATOM 797 N N . PHE A 1 101 ? 16.367 -10.055 -10.748 1.00 92.19 101 PHE A N 1
ATOM 798 C CA . PHE A 1 101 ? 15.578 -9.694 -9.579 1.00 92.19 101 PHE A CA 1
ATOM 799 C C . PHE A 1 101 ? 14.411 -10.662 -9.397 1.00 92.19 101 PHE A C 1
ATOM 801 O O . PHE A 1 101 ? 13.925 -11.249 -10.363 1.00 92.19 101 PHE A O 1
ATOM 808 N N . GLU A 1 102 ? 13.977 -10.793 -8.153 1.00 92.50 102 GLU A N 1
ATOM 809 C CA . GLU A 1 102 ? 12.745 -11.461 -7.760 1.00 92.50 102 GLU A CA 1
ATOM 810 C C . GLU A 1 102 ? 11.743 -10.428 -7.264 1.00 92.50 102 GLU A C 1
ATOM 812 O O . GLU A 1 102 ? 12.117 -9.322 -6.865 1.00 92.50 102 GLU A O 1
ATOM 817 N N . ILE A 1 103 ? 10.465 -10.795 -7.279 1.00 89.56 103 ILE A N 1
ATOM 818 C CA . ILE A 1 103 ? 9.413 -9.968 -6.697 1.00 89.56 103 ILE A CA 1
ATOM 819 C C . ILE A 1 103 ? 8.532 -10.770 -5.738 1.00 89.56 103 ILE A C 1
ATOM 821 O O . ILE A 1 103 ? 8.283 -11.960 -5.951 1.00 89.56 103 ILE A O 1
ATOM 825 N N . GLU A 1 104 ? 8.037 -10.096 -4.708 1.00 88.88 104 GLU A N 1
ATOM 826 C CA . GLU A 1 104 ? 6.832 -10.489 -3.974 1.00 88.88 104 GLU A CA 1
ATOM 827 C C . GLU A 1 104 ? 5.744 -9.457 -4.273 1.00 88.88 104 GLU A C 1
ATOM 829 O O . GLU A 1 104 ? 6.041 -8.265 -4.375 1.00 88.88 104 GLU A O 1
ATOM 834 N N . VAL A 1 105 ? 4.504 -9.911 -4.445 1.00 85.06 105 VAL A N 1
ATOM 835 C CA . VAL A 1 105 ? 3.369 -9.060 -4.813 1.00 85.06 105 VAL A CA 1
ATOM 836 C C . VAL A 1 105 ? 2.313 -9.180 -3.732 1.00 85.06 105 VAL A C 1
ATOM 838 O O . VAL A 1 105 ? 1.908 -10.286 -3.387 1.00 85.06 105 VAL A O 1
ATOM 841 N N . GLU A 1 106 ? 1.877 -8.038 -3.222 1.00 85.94 106 GLU A N 1
ATOM 842 C CA . GLU A 1 106 ? 0.892 -7.937 -2.155 1.00 85.94 106 GLU A CA 1
ATOM 843 C C . GLU A 1 106 ? -0.275 -7.055 -2.607 1.00 85.94 106 GLU A C 1
ATOM 845 O O . GLU A 1 106 ? -0.073 -5.969 -3.164 1.00 85.94 106 GLU A O 1
ATOM 850 N N . HIS A 1 107 ? -1.499 -7.515 -2.344 1.00 86.12 107 HIS A N 1
ATOM 851 C CA . HIS A 1 107 ? -2.715 -6.737 -2.569 1.00 86.12 107 HIS A CA 1
ATOM 852 C C . HIS A 1 107 ? -3.008 -5.886 -1.337 1.00 86.12 107 HIS A C 1
ATOM 854 O O . HIS A 1 107 ? -3.083 -6.401 -0.220 1.00 86.12 107 HIS A O 1
ATOM 860 N N . ILE A 1 108 ? -3.192 -4.587 -1.547 1.00 87.75 108 ILE A N 1
ATOM 861 C CA . ILE A 1 108 ? -3.487 -3.627 -0.490 1.00 87.75 108 ILE A CA 1
ATOM 862 C C . ILE A 1 108 ? -4.858 -3.019 -0.764 1.00 87.75 108 ILE A C 1
ATOM 864 O O . ILE A 1 108 ? -5.059 -2.356 -1.778 1.00 87.75 108 ILE A O 1
ATOM 868 N N . GLU A 1 109 ? -5.803 -3.204 0.149 1.00 88.81 109 GLU A N 1
ATOM 869 C CA . GLU A 1 109 ? -7.105 -2.545 0.076 1.00 88.81 109 GLU A CA 1
ATOM 870 C C . GLU A 1 109 ? -6.919 -1.028 0.192 1.00 88.81 109 GLU A C 1
ATOM 872 O O . GLU A 1 109 ? -6.292 -0.526 1.131 1.00 88.81 109 GLU A O 1
ATOM 877 N N . ASN A 1 110 ? -7.478 -0.274 -0.752 1.00 86.31 110 ASN A N 1
ATOM 878 C CA . ASN A 1 110 ? -7.372 1.177 -0.765 1.00 86.31 110 ASN A CA 1
ATOM 879 C C . ASN A 1 110 ? -8.581 1.802 -0.071 1.00 86.31 110 ASN A C 1
ATOM 881 O O . ASN A 1 110 ? -9.690 1.859 -0.608 1.00 86.31 110 ASN A O 1
ATOM 885 N N . TRP A 1 111 ? -8.343 2.288 1.139 1.00 86.94 111 TRP A N 1
ATOM 886 C CA . TRP A 1 111 ? -9.333 2.932 1.997 1.00 86.94 111 TRP A CA 1
ATOM 887 C C . TRP A 1 111 ? -9.239 4.459 1.945 1.00 86.94 111 TRP A C 1
ATOM 889 O O . TRP A 1 111 ? -9.988 5.157 2.624 1.00 86.94 111 TRP A O 1
ATOM 899 N N . THR A 1 112 ? -8.333 5.005 1.132 1.00 83.31 112 THR A N 1
ATOM 900 C CA . THR A 1 112 ? -8.167 6.455 1.014 1.00 83.31 112 THR A CA 1
ATOM 901 C C . THR A 1 112 ? -9.372 7.129 0.347 1.00 83.31 112 THR A C 1
ATOM 903 O O . THR A 1 112 ? -10.078 6.501 -0.449 1.00 83.31 112 THR A O 1
ATOM 906 N N . PRO A 1 113 ? -9.568 8.443 0.570 1.00 77.25 113 PRO A N 1
ATOM 907 C CA . PRO A 1 113 ? -10.563 9.234 -0.157 1.00 77.25 113 PRO A CA 1
ATOM 908 C C . PRO A 1 113 ? -10.436 9.141 -1.683 1.00 77.25 113 PRO A C 1
ATOM 910 O O . PRO A 1 113 ? -11.427 9.211 -2.407 1.00 77.25 113 PRO A O 1
ATOM 913 N N . GLY A 1 114 ? -9.211 8.937 -2.177 1.00 79.62 114 GLY A N 1
ATOM 914 C CA . GLY A 1 114 ? -8.905 8.833 -3.601 1.00 79.62 114 GLY A CA 1
ATOM 915 C C . GLY A 1 114 ? -9.383 7.544 -4.275 1.00 79.62 114 GLY A C 1
ATOM 916 O O . GLY A 1 114 ? -9.289 7.462 -5.499 1.00 79.62 114 GLY A O 1
ATOM 917 N N . ARG A 1 115 ? -9.903 6.559 -3.522 1.00 84.19 115 ARG A N 1
ATOM 918 C CA . ARG A 1 115 ? -10.372 5.273 -4.074 1.00 84.19 115 ARG A CA 1
ATOM 919 C C . ARG A 1 115 ? -11.525 5.430 -5.078 1.00 84.19 115 ARG A C 1
ATOM 921 O O . ARG A 1 115 ? -11.632 4.632 -6.006 1.00 84.19 115 ARG A O 1
ATOM 928 N N . CYS A 1 116 ? -12.353 6.471 -4.923 1.00 84.00 116 CYS A N 1
ATOM 929 C CA . CYS A 1 116 ? -13.508 6.761 -5.781 1.00 84.00 116 CYS A CA 1
ATOM 930 C C . CYS A 1 116 ? -13.361 8.127 -6.475 1.00 84.00 116 CYS A C 1
ATOM 932 O O . CYS A 1 116 ? -13.992 9.111 -6.086 1.00 84.00 116 CYS A O 1
ATOM 934 N N . ASN A 1 117 ? -12.527 8.207 -7.513 1.00 83.12 117 ASN A N 1
ATOM 935 C CA . ASN A 1 117 ? -12.314 9.432 -8.288 1.00 83.12 117 ASN A CA 1
ATOM 936 C C . ASN A 1 117 ? -13.155 9.396 -9.581 1.00 83.12 117 ASN A C 1
ATOM 938 O O . ASN A 1 117 ? -13.252 8.334 -10.190 1.00 83.12 117 ASN A O 1
ATOM 942 N N . PRO A 1 118 ? -13.706 10.524 -10.072 1.00 83.44 118 PRO A N 1
ATOM 943 C CA . PRO A 1 118 ? -14.349 10.578 -11.391 1.00 83.44 118 PRO A CA 1
ATOM 944 C C . PRO A 1 118 ? -13.561 9.884 -12.517 1.00 83.44 118 PRO A C 1
ATOM 946 O O . PRO A 1 118 ? -14.138 9.230 -13.373 1.00 83.44 118 PRO A O 1
ATOM 949 N N . ARG A 1 119 ? -12.226 9.973 -12.494 1.00 82.00 119 ARG A N 1
ATOM 950 C CA . ARG A 1 119 ? -11.352 9.415 -13.535 1.00 82.00 119 ARG A CA 1
ATOM 951 C C . ARG A 1 119 ? -11.095 7.915 -13.409 1.00 82.00 119 ARG A C 1
ATOM 953 O O . ARG A 1 119 ? -10.778 7.296 -14.417 1.00 82.00 119 ARG A O 1
ATOM 960 N N . ARG A 1 120 ? -11.159 7.351 -12.197 1.00 79.81 120 ARG A N 1
ATOM 961 C CA . ARG A 1 120 ? -10.843 5.937 -11.944 1.00 79.81 120 ARG A CA 1
ATOM 962 C C . ARG A 1 120 ? -11.416 5.418 -10.631 1.00 79.81 120 ARG A C 1
ATOM 964 O O . ARG A 1 120 ? -11.504 6.145 -9.639 1.00 79.81 120 ARG A O 1
ATOM 971 N N . GLU A 1 121 ? -11.688 4.124 -10.623 1.00 84.44 121 GLU A N 1
ATOM 972 C CA . GLU A 1 121 ? -11.987 3.340 -9.432 1.00 84.44 121 GLU A CA 1
ATOM 973 C C . GLU A 1 121 ? -10.721 2.581 -9.016 1.00 84.44 121 GLU A C 1
ATOM 975 O O . GLU A 1 121 ? -10.207 1.768 -9.779 1.00 84.44 121 GLU A O 1
ATOM 980 N N . ALA A 1 122 ? -10.204 2.875 -7.822 1.00 82.88 122 ALA A N 1
ATOM 981 C CA . ALA A 1 122 ? -8.990 2.272 -7.276 1.00 82.88 122 ALA A CA 1
ATOM 982 C C . ALA A 1 122 ? -9.315 1.625 -5.927 1.00 82.88 122 ALA A C 1
ATOM 984 O O . ALA A 1 122 ? -8.974 2.166 -4.878 1.00 82.88 122 ALA A O 1
ATOM 985 N N . ARG A 1 123 ? -10.041 0.500 -5.948 1.00 82.62 123 ARG A N 1
ATOM 986 C CA . ARG A 1 123 ? -10.470 -0.224 -4.735 1.00 82.62 123 ARG A CA 1
ATOM 987 C C . ARG A 1 123 ? -9.306 -0.889 -4.018 1.00 82.62 123 ARG A C 1
ATOM 989 O O . ARG A 1 123 ? -9.337 -1.005 -2.799 1.00 82.62 123 A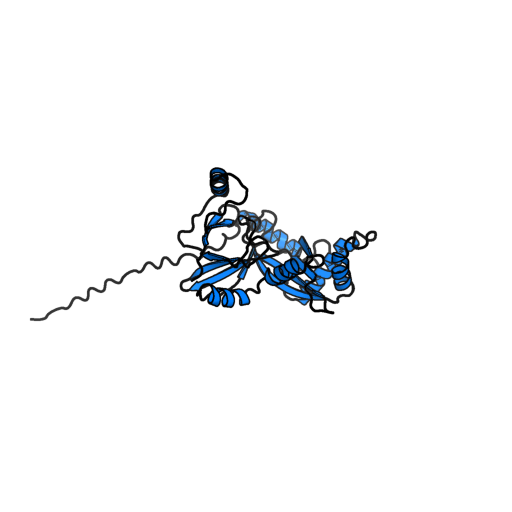RG A O 1
ATOM 996 N N . TYR A 1 124 ? -8.297 -1.287 -4.775 1.00 84.69 124 TYR A N 1
ATOM 997 C CA . TYR A 1 124 ? -7.063 -1.853 -4.266 1.00 84.69 124 TYR A CA 1
ATOM 998 C C . TYR A 1 124 ? -5.869 -1.221 -4.973 1.00 84.69 124 TYR A C 1
ATOM 1000 O O . TYR A 1 124 ? -5.990 -0.561 -6.002 1.00 84.69 124 TYR A O 1
ATOM 1008 N N . GLU A 1 125 ? -4.707 -1.419 -4.387 1.00 84.00 125 GLU A N 1
ATOM 1009 C CA . GLU A 1 125 ? -3.410 -1.025 -4.907 1.00 84.00 125 GLU A CA 1
ATOM 1010 C C . GLU A 1 125 ? -2.489 -2.239 -4.768 1.00 84.00 125 GLU A C 1
ATOM 1012 O O . GLU A 1 125 ? -2.742 -3.144 -3.966 1.00 84.00 125 GLU A O 1
ATOM 1017 N N . ILE A 1 126 ? -1.430 -2.289 -5.564 1.00 82.50 126 ILE A N 1
ATOM 1018 C CA . ILE A 1 126 ? -0.499 -3.413 -5.566 1.00 82.50 126 ILE A CA 1
ATOM 1019 C C . ILE A 1 126 ? 0.855 -2.914 -5.096 1.00 82.50 126 ILE A C 1
ATOM 1021 O O . ILE A 1 126 ? 1.401 -1.942 -5.620 1.00 82.50 126 ILE A O 1
ATOM 1025 N N . LEU A 1 127 ? 1.421 -3.620 -4.126 1.00 86.56 127 LEU A N 1
ATOM 1026 C CA . LEU A 1 127 ? 2.795 -3.425 -3.703 1.00 86.56 127 LEU A CA 1
ATOM 1027 C C . LEU A 1 127 ? 3.649 -4.568 -4.247 1.00 86.56 127 LEU A C 1
ATOM 1029 O O . LEU A 1 127 ? 3.483 -5.721 -3.857 1.00 86.56 127 LEU A O 1
ATOM 1033 N N . ALA A 1 128 ? 4.603 -4.231 -5.110 1.00 87.31 128 ALA A N 1
ATOM 1034 C CA . ALA A 1 128 ? 5.672 -5.130 -5.512 1.00 87.31 128 ALA A CA 1
ATOM 1035 C C . ALA A 1 128 ? 6.933 -4.838 -4.688 1.00 87.31 128 ALA A C 1
ATOM 1037 O O . ALA A 1 128 ? 7.510 -3.749 -4.759 1.00 87.31 128 ALA A O 1
ATOM 1038 N N . ARG A 1 129 ? 7.382 -5.819 -3.906 1.00 89.06 129 ARG A N 1
ATOM 1039 C CA . ARG A 1 129 ? 8.687 -5.802 -3.235 1.00 89.06 129 ARG A CA 1
ATOM 1040 C C . ARG A 1 129 ? 9.706 -6.415 -4.179 1.00 89.06 129 ARG A C 1
ATOM 1042 O O . ARG A 1 129 ? 9.510 -7.533 -4.641 1.00 89.06 129 ARG A O 1
ATOM 1049 N N . VAL A 1 130 ? 10.777 -5.691 -4.473 1.00 90.25 130 VAL A N 1
ATOM 1050 C CA . VAL A 1 130 ? 11.802 -6.092 -5.438 1.00 90.25 130 VAL A CA 1
ATOM 1051 C C . VAL A 1 130 ? 13.039 -6.547 -4.686 1.00 90.25 130 VAL A C 1
ATOM 1053 O O . VAL A 1 130 ? 13.588 -5.790 -3.884 1.00 90.25 130 VAL A O 1
ATOM 1056 N N . PHE A 1 131 ? 13.507 -7.753 -4.984 1.00 91.38 131 PHE A N 1
ATOM 1057 C CA . PHE A 1 131 ? 14.653 -8.378 -4.337 1.00 91.38 131 PHE A CA 1
ATOM 1058 C C . PHE A 1 131 ? 15.771 -8.626 -5.343 1.00 91.38 131 PHE A C 1
ATOM 1060 O O . PHE A 1 131 ? 15.539 -9.128 -6.443 1.00 91.38 131 PHE A O 1
ATOM 1067 N N . ALA A 1 132 ? 17.004 -8.302 -4.973 1.00 89.50 132 ALA A N 1
ATOM 1068 C CA . ALA A 1 132 ? 18.168 -8.639 -5.776 1.00 89.50 132 ALA A CA 1
ATOM 1069 C C . ALA A 1 132 ? 18.457 -10.146 -5.677 1.00 89.50 132 ALA A C 1
ATOM 1071 O O . ALA A 1 132 ? 18.656 -10.678 -4.588 1.00 89.50 132 ALA A O 1
ATOM 1072 N N . VAL A 1 133 ? 18.543 -10.842 -6.817 1.00 91.25 133 VAL A N 1
ATOM 1073 C CA . VAL A 1 133 ? 18.860 -12.287 -6.854 1.00 91.25 133 VAL A CA 1
ATOM 1074 C C . VAL A 1 133 ? 20.191 -12.644 -6.169 1.00 91.25 133 VAL A C 1
ATOM 1076 O O . VAL A 1 133 ? 20.226 -13.660 -5.482 1.00 91.25 133 VAL A O 1
ATOM 1079 N N . PRO A 1 134 ? 21.291 -11.873 -6.315 1.00 86.62 134 PRO A N 1
ATOM 1080 C CA . PRO A 1 134 ? 22.586 -12.278 -5.762 1.00 86.62 134 PRO A CA 1
ATOM 1081 C C . PRO A 1 134 ? 22.628 -12.449 -4.239 1.00 86.62 134 PRO A C 1
ATOM 1083 O O . PRO A 1 134 ? 23.406 -13.262 -3.755 1.00 86.62 134 PRO A O 1
ATOM 1086 N N . ASN A 1 135 ? 21.841 -11.675 -3.489 1.00 85.00 135 ASN A N 1
ATOM 1087 C CA . ASN A 1 135 ? 21.897 -11.641 -2.024 1.00 85.00 135 ASN A CA 1
ATOM 1088 C C . ASN A 1 135 ? 20.519 -11.738 -1.345 1.00 85.00 135 ASN A C 1
ATOM 1090 O O . ASN A 1 135 ? 20.449 -11.691 -0.120 1.00 85.00 135 ASN A O 1
ATOM 1094 N N . GLY A 1 136 ? 19.430 -11.844 -2.114 1.00 87.62 136 GLY A N 1
ATOM 1095 C CA . GLY A 1 136 ? 18.061 -11.878 -1.595 1.00 87.62 136 GLY A CA 1
ATOM 1096 C C . GLY A 1 136 ? 17.624 -10.587 -0.896 1.00 87.62 136 GLY A C 1
ATOM 1097 O O . GLY A 1 136 ? 16.616 -10.584 -0.193 1.00 87.62 136 GLY A O 1
ATOM 1098 N N . GLU A 1 137 ? 18.372 -9.490 -1.036 1.00 87.81 137 GLU A N 1
ATOM 1099 C CA . GLU A 1 137 ? 18.068 -8.235 -0.356 1.00 87.81 137 GLU A CA 1
ATOM 1100 C C . GLU A 1 137 ? 16.924 -7.510 -1.064 1.00 87.81 137 GLU A C 1
ATOM 1102 O O . GLU A 1 137 ? 16.947 -7.336 -2.282 1.00 87.81 137 GLU A O 1
ATOM 1107 N N . GLU A 1 138 ? 15.935 -7.044 -0.300 1.00 89.12 138 GLU A N 1
ATOM 1108 C CA . GLU A 1 138 ? 14.915 -6.134 -0.817 1.00 89.12 138 GLU A CA 1
ATOM 1109 C C . GLU A 1 138 ? 15.578 -4.803 -1.182 1.00 89.12 138 GLU A C 1
ATOM 1111 O O . GLU A 1 138 ? 16.094 -4.117 -0.301 1.00 89.12 138 GLU A O 1
ATOM 1116 N N . ILE A 1 139 ? 15.574 -4.435 -2.463 1.00 87.88 139 ILE A N 1
ATOM 1117 C CA . ILE A 1 139 ? 16.235 -3.236 -3.002 1.00 87.88 139 ILE A CA 1
ATOM 1118 C C . ILE A 1 139 ? 15.260 -2.090 -3.277 1.00 87.88 139 ILE A C 1
ATOM 1120 O O . ILE A 1 139 ? 15.665 -0.925 -3.270 1.00 87.88 139 ILE A O 1
ATOM 1124 N N . ALA A 1 140 ? 13.985 -2.407 -3.508 1.00 89.25 140 ALA A N 1
ATOM 1125 C CA . ALA A 1 140 ? 12.952 -1.417 -3.763 1.00 89.25 140 ALA A CA 1
ATOM 1126 C C . ALA A 1 140 ? 11.556 -1.931 -3.398 1.00 89.25 140 ALA A C 1
ATOM 1128 O O . ALA A 1 140 ? 11.289 -3.132 -3.417 1.00 89.25 140 ALA A O 1
ATOM 1129 N N . ARG A 1 141 ? 10.650 -0.991 -3.144 1.00 89.81 141 ARG A N 1
ATOM 1130 C CA . ARG A 1 141 ? 9.201 -1.202 -3.166 1.00 89.81 141 ARG A CA 1
ATOM 1131 C C . ARG A 1 141 ? 8.583 -0.353 -4.247 1.00 89.81 141 ARG A C 1
ATOM 1133 O O . ARG A 1 141 ? 8.961 0.810 -4.394 1.00 89.81 141 ARG A O 1
ATOM 1140 N N . VAL A 1 142 ? 7.626 -0.926 -4.956 1.00 85.19 142 VAL A N 1
ATOM 1141 C CA . VAL A 1 142 ? 6.982 -0.295 -6.098 1.00 85.19 142 VAL A CA 1
ATOM 1142 C C . VAL A 1 142 ? 5.476 -0.386 -5.949 1.00 85.19 142 VAL A C 1
ATOM 1144 O O . VAL A 1 142 ? 4.949 -1.455 -5.646 1.00 85.19 142 VAL A O 1
ATOM 1147 N N . TYR A 1 143 ? 4.802 0.739 -6.176 1.00 83.12 143 TYR A N 1
ATOM 1148 C CA . TYR A 1 143 ? 3.343 0.800 -6.217 1.00 83.12 143 TYR A CA 1
ATOM 1149 C C . TYR A 1 143 ? 2.878 0.745 -7.645 1.00 83.12 143 TYR A C 1
ATOM 1151 O O . TYR A 1 143 ? 3.270 1.587 -8.459 1.00 83.12 143 TYR A O 1
ATOM 1159 N N . LEU A 1 144 ? 2.022 -0.229 -7.898 1.00 76.19 144 LEU A N 1
ATOM 1160 C CA . LEU A 1 144 ? 1.264 -0.332 -9.121 1.00 76.19 144 LEU A CA 1
ATOM 1161 C C . LEU A 1 144 ? -0.181 -0.009 -8.753 1.00 76.19 144 LEU A C 1
ATOM 1163 O O . LEU A 1 144 ? -0.706 -0.540 -7.769 1.00 76.19 144 LEU A O 1
ATOM 1167 N N . THR A 1 145 ? -0.812 0.883 -9.510 1.00 74.56 145 THR A N 1
ATOM 1168 C CA . THR A 1 145 ? -2.233 1.175 -9.290 1.00 74.56 145 THR A CA 1
ATOM 1169 C C . THR A 1 145 ? -3.097 -0.067 -9.538 1.00 74.56 145 THR A C 1
ATOM 1171 O O . THR A 1 145 ? -2.605 -1.082 -10.018 1.00 74.56 145 THR A O 1
ATOM 1174 N N . GLN A 1 146 ? -4.405 -0.031 -9.275 1.00 67.62 146 GLN A N 1
ATOM 1175 C CA . GLN A 1 146 ? -5.307 -1.098 -9.757 1.00 67.62 146 GLN A CA 1
ATOM 1176 C C . GLN A 1 146 ? -5.271 -1.251 -11.289 1.00 67.62 146 GLN A C 1
ATOM 1178 O O . GLN A 1 146 ? -5.491 -2.327 -11.837 1.00 67.62 146 GLN A O 1
ATOM 1183 N N . GLU A 1 147 ? -4.999 -0.147 -11.973 1.00 67.38 147 GLU A N 1
ATOM 1184 C CA . GLU A 1 147 ? -4.736 -0.112 -13.406 1.00 67.38 147 GLU A CA 1
ATOM 1185 C C . GLU A 1 147 ? -3.279 -0.495 -13.695 1.00 67.38 147 GLU A C 1
ATOM 1187 O O . GLU A 1 147 ? -2.937 -0.681 -14.835 1.00 67.38 147 GLU A O 1
ATOM 1192 N N . GLY A 1 148 ? -2.430 -0.589 -12.675 1.00 60.78 148 GLY A N 1
ATOM 1193 C CA . GLY A 1 148 ? -1.021 -0.965 -12.643 1.00 60.78 148 GLY A CA 1
ATOM 1194 C C . GLY A 1 148 ? -0.024 -0.037 -13.312 1.00 60.78 148 GLY A C 1
ATOM 1195 O O . GLY A 1 148 ? 1.068 -0.439 -13.701 1.00 60.78 148 GLY A O 1
ATOM 1196 N N . TYR A 1 149 ? -0.352 1.252 -13.326 1.00 66.69 149 TYR A N 1
ATOM 1197 C CA . TYR A 1 149 ? 0.655 2.286 -13.513 1.00 66.69 149 TYR A CA 1
ATOM 1198 C C . TYR A 1 149 ? 1.679 2.224 -12.384 1.00 66.69 149 TYR A C 1
ATOM 1200 O O . TYR A 1 149 ? 1.293 2.292 -11.210 1.00 66.69 149 TYR A O 1
ATOM 1208 N N . LEU A 1 150 ? 2.969 2.186 -12.726 1.00 69.81 150 LEU A N 1
ATOM 1209 C CA . LEU A 1 150 ? 4.015 2.451 -11.752 1.00 69.81 150 LEU A CA 1
ATOM 1210 C C . LEU A 1 150 ? 3.908 3.909 -11.320 1.00 69.81 150 LEU A C 1
ATOM 1212 O O . LEU A 1 150 ? 4.133 4.832 -12.098 1.00 69.81 150 LEU A O 1
ATOM 1216 N N . ASN A 1 151 ? 3.528 4.117 -10.066 1.00 67.88 151 ASN A N 1
ATOM 1217 C CA . ASN A 1 151 ? 3.316 5.460 -9.540 1.00 67.88 151 ASN A CA 1
ATOM 1218 C C . ASN A 1 151 ? 4.557 5.971 -8.801 1.00 67.88 151 ASN A C 1
ATOM 1220 O O . ASN A 1 151 ? 4.977 7.116 -8.947 1.00 67.88 151 ASN A O 1
ATOM 1224 N N . THR A 1 152 ? 5.166 5.127 -7.967 1.00 66.81 152 THR A N 1
ATOM 1225 C CA . THR A 1 152 ? 6.329 5.519 -7.163 1.00 66.81 152 THR A CA 1
ATOM 1226 C C . THR A 1 152 ? 7.173 4.300 -6.811 1.00 66.81 152 THR A C 1
ATOM 1228 O O . THR A 1 152 ? 6.647 3.208 -6.583 1.00 66.81 152 THR A O 1
ATOM 1231 N N . TRP A 1 153 ? 8.482 4.512 -6.704 1.00 74.06 153 TRP A N 1
ATOM 1232 C CA . TRP A 1 153 ? 9.433 3.577 -6.115 1.00 74.06 153 TRP A CA 1
ATOM 1233 C C . TRP A 1 153 ? 10.085 4.182 -4.880 1.00 74.06 153 TRP A C 1
ATOM 1235 O O . TRP A 1 153 ? 10.408 5.367 -4.836 1.00 74.06 153 TRP A O 1
ATOM 1245 N N . ASN A 1 154 ? 10.302 3.350 -3.873 1.00 78.00 154 ASN A N 1
ATOM 1246 C CA . ASN A 1 154 ? 11.109 3.711 -2.722 1.00 78.00 154 ASN A CA 1
ATOM 1247 C C . ASN A 1 154 ? 12.240 2.700 -2.582 1.00 78.00 154 ASN A C 1
ATOM 1249 O O . ASN A 1 154 ? 12.015 1.489 -2.615 1.00 78.00 154 ASN A O 1
ATOM 1253 N N . MET A 1 155 ? 13.452 3.219 -2.449 1.00 81.44 155 MET A N 1
ATOM 1254 C CA . MET A 1 155 ? 14.680 2.438 -2.425 1.00 81.44 155 MET A CA 1
ATOM 1255 C C . MET A 1 155 ? 15.068 2.147 -0.979 1.00 81.44 155 MET A C 1
ATOM 1257 O O . MET A 1 155 ? 15.088 3.052 -0.147 1.00 81.44 155 MET A O 1
ATOM 1261 N N . SER A 1 156 ? 15.421 0.900 -0.680 1.00 75.94 156 SER A N 1
ATOM 1262 C CA . SER A 1 156 ? 16.015 0.547 0.619 1.00 75.94 156 SER A CA 1
ATOM 1263 C C . SER A 1 156 ? 17.508 0.901 0.682 1.00 75.94 156 SER A C 1
ATOM 1265 O O . SER A 1 156 ? 18.091 1.060 1.755 1.00 75.94 156 SER A O 1
ATOM 1267 N N . GLN A 1 157 ? 18.140 1.019 -0.486 1.00 74.81 157 GLN A N 1
ATOM 1268 C CA . GLN A 1 157 ? 19.549 1.351 -0.634 1.00 74.81 157 GLN A CA 1
ATOM 1269 C C . GLN A 1 157 ? 19.789 2.815 -0.244 1.00 74.81 157 GLN A C 1
ATOM 1271 O O . GLN A 1 157 ? 19.097 3.711 -0.720 1.00 74.81 157 GLN A O 1
ATOM 1276 N N . GLY A 1 158 ? 20.784 3.055 0.612 1.00 70.62 158 GLY A N 1
ATOM 1277 C CA . GLY A 1 158 ? 21.071 4.378 1.186 1.00 70.62 158 GLY A CA 1
ATOM 1278 C C . GLY A 1 158 ? 20.371 4.659 2.520 1.00 70.62 158 GLY A C 1
ATOM 1279 O O . GLY A 1 158 ? 20.687 5.655 3.164 1.00 70.62 158 GLY A O 1
ATOM 1280 N N . LEU A 1 159 ? 19.474 3.776 2.972 1.00 79.81 159 LEU A N 1
ATOM 1281 C CA . LEU A 1 159 ? 18.979 3.802 4.348 1.00 79.81 159 LEU A CA 1
ATOM 1282 C C . LEU A 1 159 ? 20.087 3.365 5.321 1.00 79.81 159 LEU A C 1
ATOM 1284 O O . LEU A 1 159 ? 20.894 2.491 4.995 1.00 79.81 159 LEU A O 1
ATOM 1288 N N . SER A 1 160 ? 20.102 3.939 6.528 1.00 82.62 160 SER A N 1
ATOM 1289 C CA . SER A 1 160 ? 20.920 3.419 7.633 1.00 82.62 160 SER A CA 1
ATOM 1290 C C . SER A 1 160 ? 20.484 1.997 8.004 1.00 82.62 160 SER A C 1
ATOM 1292 O O . SER A 1 160 ? 19.355 1.603 7.715 1.00 82.62 160 SER A O 1
ATOM 1294 N N . GLU A 1 161 ? 21.339 1.219 8.669 1.00 84.25 161 GLU A N 1
ATOM 1295 C CA . GLU A 1 161 ? 20.997 -0.160 9.059 1.00 84.25 161 GLU A CA 1
ATOM 1296 C C . GLU A 1 161 ? 19.743 -0.232 9.947 1.00 84.25 161 GLU A C 1
ATOM 1298 O O . GLU A 1 161 ? 18.878 -1.081 9.721 1.00 84.25 161 GLU A O 1
ATOM 1303 N N . ASP A 1 162 ? 19.560 0.726 10.860 1.00 81.69 162 ASP A N 1
ATOM 1304 C CA . ASP A 1 162 ? 18.337 0.839 11.666 1.00 81.69 162 ASP A CA 1
ATOM 1305 C C . ASP A 1 162 ? 17.097 1.072 10.793 1.00 81.69 162 ASP A C 1
ATOM 1307 O O . ASP A 1 162 ? 16.057 0.430 10.969 1.00 81.69 162 ASP A O 1
ATOM 1311 N N . LEU A 1 163 ? 17.205 1.957 9.796 1.00 78.88 163 LEU A N 1
ATOM 1312 C CA . LEU A 1 163 ? 16.120 2.224 8.857 1.00 78.88 163 LEU A CA 1
ATOM 1313 C C . LEU A 1 163 ? 15.874 1.045 7.914 1.00 78.88 163 LEU A C 1
ATOM 1315 O O . LEU A 1 163 ? 14.721 0.805 7.575 1.00 78.88 163 LEU A O 1
ATOM 1319 N N . LYS A 1 164 ? 16.896 0.268 7.537 1.00 81.56 164 LYS A N 1
ATOM 1320 C CA . LYS A 1 164 ? 16.728 -0.982 6.778 1.00 81.56 164 LYS A CA 1
ATOM 1321 C C . LYS A 1 164 ? 16.041 -2.062 7.611 1.00 81.56 164 LYS A C 1
ATOM 1323 O O . LYS A 1 164 ? 15.206 -2.797 7.086 1.00 81.56 164 LYS A O 1
ATOM 1328 N N . ALA A 1 165 ? 16.360 -2.171 8.899 1.00 80.06 165 ALA A N 1
ATOM 1329 C CA . ALA A 1 165 ? 15.686 -3.098 9.802 1.00 80.06 165 ALA A CA 1
ATOM 1330 C C . ALA A 1 165 ? 14.201 -2.735 9.956 1.00 80.06 165 ALA A C 1
ATOM 1332 O O . ALA A 1 165 ? 13.337 -3.611 9.865 1.00 80.06 165 ALA A O 1
ATOM 1333 N N . LEU A 1 166 ? 13.896 -1.442 10.111 1.00 75.12 166 LEU A N 1
ATOM 1334 C CA . LEU A 1 166 ? 12.522 -0.936 10.124 1.00 75.12 166 LEU A CA 1
ATOM 1335 C C . LEU A 1 166 ? 11.835 -1.114 8.766 1.00 75.12 166 LEU A C 1
ATOM 1337 O O . LEU A 1 166 ? 10.681 -1.535 8.717 1.00 75.12 166 LEU A O 1
ATOM 1341 N N . TRP A 1 167 ? 12.548 -0.868 7.665 1.00 78.06 167 TRP A N 1
ATOM 1342 C CA . TRP A 1 167 ? 12.078 -1.109 6.305 1.00 78.06 167 TRP A CA 1
ATOM 1343 C C . TRP A 1 167 ? 11.586 -2.544 6.183 1.00 78.06 167 TRP A C 1
ATOM 1345 O O . TRP A 1 167 ? 10.392 -2.744 5.991 1.00 78.06 167 TRP A O 1
ATOM 1355 N N . LYS A 1 168 ? 12.445 -3.538 6.431 1.00 78.12 168 LYS A N 1
ATOM 1356 C CA . LYS A 1 168 ? 12.114 -4.970 6.328 1.00 78.12 168 LYS A CA 1
ATOM 1357 C C . LYS A 1 168 ? 10.865 -5.381 7.120 1.00 78.12 168 LYS A C 1
ATOM 1359 O O . LYS A 1 168 ? 10.134 -6.242 6.653 1.00 78.12 168 LYS A O 1
ATOM 1364 N N . ARG A 1 169 ? 10.601 -4.754 8.272 1.00 73.00 169 ARG A N 1
ATOM 1365 C CA . ARG A 1 169 ? 9.438 -5.049 9.137 1.00 73.00 169 ARG A CA 1
ATOM 1366 C C . ARG A 1 169 ? 8.160 -4.296 8.762 1.00 73.00 169 ARG A C 1
ATOM 1368 O O . ARG A 1 169 ? 7.075 -4.697 9.154 1.00 73.00 169 ARG A O 1
ATOM 1375 N N . SER A 1 170 ? 8.286 -3.190 8.034 1.00 72.12 170 SER A N 1
ATOM 1376 C CA . SER A 1 170 ? 7.182 -2.248 7.802 1.00 72.12 170 SER A CA 1
ATOM 1377 C C . SER A 1 170 ? 6.181 -2.657 6.716 1.00 72.12 170 SER A C 1
ATOM 1379 O O . SER A 1 170 ? 5.202 -1.948 6.509 1.00 72.12 170 SER A O 1
ATOM 1381 N N . VAL A 1 171 ? 6.412 -3.776 6.027 1.00 74.31 171 VAL A N 1
ATOM 1382 C CA . VAL A 1 171 ? 5.392 -4.457 5.215 1.00 74.31 171 VAL A CA 1
ATOM 1383 C C . VAL A 1 171 ? 5.222 -5.834 5.839 1.00 74.31 171 VAL A C 1
ATOM 1385 O O . VAL A 1 171 ? 5.947 -6.758 5.463 1.00 74.31 171 VAL A O 1
ATOM 1388 N N . PRO A 1 172 ? 4.361 -5.960 6.857 1.00 71.50 172 PRO A N 1
ATOM 1389 C CA . PRO A 1 172 ? 4.078 -7.266 7.423 1.00 71.50 172 PRO A CA 1
ATOM 1390 C C . PRO A 1 172 ? 3.453 -8.148 6.346 1.00 71.50 172 PRO A C 1
ATOM 1392 O O . PRO A 1 172 ? 2.646 -7.667 5.548 1.00 71.50 172 PRO A O 1
ATOM 1395 N N . LYS A 1 173 ? 3.769 -9.446 6.332 1.00 77.62 173 LYS A N 1
ATOM 1396 C CA . LYS A 1 173 ? 2.908 -10.372 5.587 1.00 77.62 173 LYS A CA 1
ATOM 1397 C C . LYS A 1 173 ? 1.573 -10.414 6.316 1.00 77.62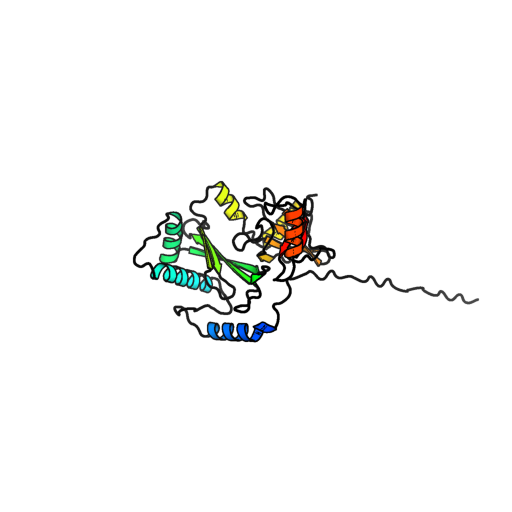 173 LYS A C 1
ATOM 1399 O O . LYS A 1 173 ? 1.555 -10.519 7.542 1.00 77.62 173 LYS A O 1
ATOM 1404 N N . ALA A 1 174 ? 0.454 -10.360 5.597 1.00 72.88 174 ALA A N 1
ATOM 1405 C CA . ALA A 1 174 ? -0.864 -10.383 6.239 1.00 72.88 174 ALA A CA 1
ATOM 1406 C C . ALA A 1 174 ? -0.988 -11.569 7.225 1.00 72.88 174 ALA A C 1
ATOM 1408 O O . ALA A 1 174 ? -1.411 -11.400 8.367 1.00 72.88 174 ALA A O 1
ATOM 1409 N N . ALA A 1 175 ? -0.481 -12.743 6.834 1.00 73.25 175 ALA A N 1
ATOM 1410 C CA . ALA A 1 175 ? -0.433 -13.939 7.675 1.00 73.25 175 ALA A CA 1
ATOM 1411 C C . ALA A 1 175 ? 0.382 -13.782 8.980 1.00 73.25 175 ALA A C 1
ATOM 1413 O O . ALA A 1 175 ? 0.024 -14.384 9.991 1.00 73.25 175 ALA A O 1
ATOM 1414 N N . GLU A 1 176 ? 1.445 -12.970 8.988 1.00 75.25 176 GLU A N 1
ATOM 1415 C CA . GLU A 1 176 ? 2.252 -12.697 10.190 1.00 75.25 176 GLU A CA 1
ATOM 1416 C C . GLU A 1 176 ? 1.472 -11.862 11.215 1.00 75.25 176 GLU A C 1
ATOM 1418 O O . GLU A 1 176 ? 1.652 -12.039 12.422 1.00 75.25 176 GLU A O 1
ATOM 1423 N N . GLY A 1 177 ? 0.559 -11.002 10.747 1.00 72.81 177 GLY A N 1
ATOM 1424 C CA . GLY A 1 177 ? -0.270 -10.160 11.609 1.00 72.81 177 GLY A CA 1
ATOM 1425 C C . GLY A 1 177 ? -1.129 -10.961 12.585 1.00 72.81 177 GLY A C 1
ATOM 1426 O O . GLY A 1 177 ? -1.214 -10.596 13.755 1.00 72.81 177 GLY A O 1
ATOM 1427 N N . ASN A 1 178 ? -1.688 -12.095 12.151 1.00 78.88 178 ASN A N 1
ATOM 1428 C CA . ASN A 1 178 ? -2.514 -12.948 13.013 1.00 78.88 178 ASN A CA 1
ATOM 1429 C C . ASN A 1 178 ? -1.729 -13.476 14.223 1.00 78.88 178 ASN A C 1
ATOM 1431 O O . ASN A 1 178 ? -2.193 -13.377 15.357 1.00 78.88 178 ASN A O 1
ATOM 1435 N N . GLY A 1 179 ? -0.532 -14.025 13.987 1.00 80.62 179 GLY A N 1
ATOM 1436 C CA . GLY A 1 179 ? 0.292 -14.615 15.046 1.00 80.62 179 GLY A CA 1
ATOM 1437 C C . GLY A 1 179 ? 0.822 -13.571 16.026 1.00 80.62 179 GLY A C 1
ATOM 1438 O O . GLY A 1 179 ? 0.786 -13.782 17.238 1.00 80.62 179 GLY A O 1
ATOM 1439 N N . LEU A 1 180 ? 1.264 -12.421 15.508 1.00 81.06 180 LEU A N 1
ATOM 1440 C CA . LEU A 1 180 ? 1.761 -11.320 16.331 1.00 81.06 180 LEU A CA 1
ATOM 1441 C C . LEU A 1 180 ? 0.657 -10.713 17.195 1.00 81.06 180 LEU A C 1
ATOM 1443 O O . LEU A 1 180 ? 0.871 -10.488 18.387 1.00 81.06 180 LEU A O 1
ATOM 1447 N N . VAL A 1 181 ? -0.528 -10.483 16.623 1.00 84.38 181 VAL A N 1
ATOM 1448 C CA . VAL A 1 181 ? -1.644 -9.905 17.376 1.00 84.38 181 VAL A CA 1
ATOM 1449 C C . VAL A 1 181 ? -2.181 -10.869 18.427 1.00 84.38 181 VAL A C 1
ATOM 1451 O O . VAL A 1 181 ? -2.417 -10.447 19.560 1.00 84.38 181 VAL A O 1
ATOM 1454 N N . ALA A 1 182 ? -2.267 -12.163 18.112 1.00 85.50 182 ALA A N 1
ATOM 1455 C CA . ALA A 1 182 ? -2.634 -13.177 19.094 1.00 85.50 182 ALA A CA 1
ATOM 1456 C C . ALA A 1 182 ? -1.642 -13.235 20.263 1.00 85.50 182 ALA A C 1
ATOM 1458 O O . ALA A 1 182 ? -2.063 -13.223 21.417 1.00 85.50 182 ALA A O 1
ATOM 1459 N N . GLY A 1 183 ? -0.336 -13.253 19.981 1.00 85.38 183 GLY A N 1
ATOM 1460 C CA . GLY A 1 183 ? 0.692 -13.339 21.019 1.00 85.38 183 GLY A CA 1
ATOM 1461 C C . GLY A 1 183 ? 0.822 -12.082 21.882 1.00 85.38 183 GLY A C 1
ATOM 1462 O O . GLY A 1 183 ? 1.114 -12.193 23.067 1.00 85.38 183 GLY A O 1
ATOM 1463 N N . ARG A 1 184 ? 0.616 -10.892 21.302 1.00 85.69 184 ARG A N 1
ATOM 1464 C CA . ARG A 1 184 ? 0.859 -9.608 21.983 1.00 85.69 184 ARG A CA 1
ATOM 1465 C C . ARG A 1 184 ? -0.382 -8.993 22.629 1.00 85.69 184 ARG A C 1
ATOM 1467 O O . ARG A 1 184 ? -0.253 -8.309 23.635 1.00 85.69 184 ARG A O 1
ATOM 1474 N N . PHE A 1 185 ? -1.559 -9.199 22.044 1.00 87.25 185 PHE A N 1
ATOM 1475 C CA . PHE A 1 185 ? -2.808 -8.580 22.502 1.00 87.25 185 PHE A CA 1
ATOM 1476 C C . PHE A 1 185 ? -3.851 -9.609 22.959 1.00 87.25 185 PHE A C 1
ATOM 1478 O O . PHE A 1 185 ? -4.959 -9.228 23.323 1.00 87.25 185 PHE A O 1
ATOM 1485 N N . GLY A 1 186 ? -3.539 -10.909 22.903 1.00 87.81 186 GLY A N 1
ATOM 1486 C CA . GLY A 1 186 ? -4.474 -11.972 23.284 1.00 87.81 186 GLY A CA 1
ATOM 1487 C C . GLY A 1 186 ? -5.669 -12.123 22.334 1.00 87.81 186 GLY A C 1
ATOM 1488 O O . GLY A 1 186 ? -6.639 -12.799 22.670 1.00 87.81 186 GLY A O 1
ATOM 1489 N N . ILE A 1 187 ? -5.624 -11.504 21.149 1.00 85.81 187 ILE A N 1
ATOM 1490 C CA . ILE A 1 187 ? -6.737 -11.493 20.191 1.00 85.81 187 ILE A CA 1
ATOM 1491 C C . ILE A 1 187 ? -6.513 -12.552 19.119 1.00 85.81 187 ILE A C 1
ATOM 1493 O O . ILE A 1 187 ? -5.590 -12.464 18.309 1.00 85.81 187 ILE A O 1
ATOM 1497 N N . LYS A 1 188 ? -7.409 -13.538 19.066 1.00 87.19 188 LYS A N 1
ATOM 1498 C CA . LYS A 1 188 ? -7.458 -14.501 17.964 1.00 87.19 188 LYS A CA 1
ATOM 1499 C C . LYS A 1 188 ? -8.073 -13.830 16.743 1.00 87.19 188 LYS A C 1
ATOM 1501 O O . LYS A 1 188 ? -9.290 -13.694 16.651 1.00 87.19 188 LYS A O 1
ATOM 1506 N N . ALA A 1 189 ? -7.212 -13.398 15.831 1.00 84.00 189 ALA A N 1
ATOM 1507 C CA . ALA A 1 189 ? -7.604 -12.800 14.568 1.00 84.00 189 ALA A CA 1
ATOM 1508 C C . ALA A 1 189 ? -7.473 -13.777 13.393 1.00 84.00 189 ALA A C 1
ATOM 1510 O O . ALA A 1 189 ? -6.639 -14.684 13.382 1.00 84.00 189 ALA A O 1
ATOM 1511 N N . THR A 1 190 ? -8.297 -13.542 12.382 1.00 83.25 190 THR A N 1
ATOM 1512 C CA . THR A 1 190 ? -8.367 -14.237 11.101 1.00 83.25 190 THR A CA 1
ATOM 1513 C C . THR A 1 190 ? -8.498 -13.209 9.971 1.00 83.25 190 THR A C 1
ATOM 1515 O O . THR A 1 190 ? -8.559 -12.004 10.223 1.00 83.25 190 THR A O 1
ATOM 1518 N N . ASN A 1 191 ? -8.504 -13.677 8.717 1.00 83.25 191 ASN A N 1
ATOM 1519 C CA . ASN A 1 191 ? -8.778 -12.856 7.528 1.00 83.25 191 ASN A CA 1
ATOM 1520 C C . ASN A 1 191 ? -7.930 -11.579 7.425 1.00 83.25 191 ASN A C 1
ATOM 1522 O O . ASN A 1 191 ? -8.430 -10.507 7.083 1.00 83.25 191 ASN A O 1
ATOM 1526 N N . ALA A 1 192 ? -6.635 -11.701 7.714 1.00 88.44 192 ALA A N 1
ATOM 1527 C CA . ALA A 1 192 ? -5.712 -10.586 7.624 1.00 88.44 192 ALA A CA 1
ATOM 1528 C C . ALA A 1 192 ? -5.644 -10.027 6.196 1.00 88.44 192 ALA A C 1
ATOM 1530 O O . ALA A 1 192 ? -5.406 -10.768 5.239 1.00 88.44 192 ALA A O 1
ATOM 1531 N N . LYS A 1 193 ? -5.804 -8.711 6.066 1.00 89.56 193 LYS A N 1
ATOM 1532 C CA . LYS A 1 193 ? -5.663 -7.976 4.804 1.00 89.56 193 LYS A CA 1
ATOM 1533 C C . LYS A 1 193 ? -4.754 -6.779 5.003 1.00 89.56 193 LYS A C 1
ATOM 1535 O O . LYS A 1 193 ? -4.812 -6.124 6.041 1.00 89.56 193 LYS A O 1
ATOM 1540 N N . LEU A 1 194 ? -3.950 -6.456 3.999 1.00 90.00 194 LEU A N 1
ATOM 1541 C CA . LEU A 1 194 ? -3.202 -5.206 4.004 1.00 90.00 194 LEU A CA 1
ATOM 1542 C C . LEU A 1 194 ? -4.121 -4.063 3.596 1.00 90.00 194 LEU A C 1
ATOM 1544 O O . LEU A 1 194 ? -4.884 -4.197 2.641 1.00 90.00 194 LEU A O 1
ATOM 1548 N N . ILE A 1 195 ? -4.036 -2.938 4.302 1.00 88.94 195 ILE A N 1
ATOM 1549 C CA . ILE A 1 195 ? -4.810 -1.740 3.982 1.00 88.94 195 ILE A CA 1
ATOM 1550 C C . ILE A 1 195 ? -3.917 -0.502 3.875 1.00 88.94 195 ILE A C 1
ATOM 1552 O O . ILE A 1 195 ? -2.948 -0.323 4.620 1.00 88.94 195 ILE A O 1
ATOM 1556 N N . HIS A 1 196 ? -4.295 0.380 2.957 1.00 88.00 196 HIS A N 1
ATOM 1557 C CA . HIS A 1 196 ? -3.767 1.726 2.792 1.00 88.00 196 HIS A CA 1
ATOM 1558 C C . HIS A 1 196 ? -4.877 2.723 3.103 1.00 88.00 196 HIS A C 1
ATOM 1560 O O . HIS A 1 196 ? -5.923 2.706 2.458 1.00 88.00 196 HIS A O 1
ATOM 1566 N N . GLY A 1 197 ? -4.651 3.612 4.066 1.00 84.56 197 GLY A N 1
ATOM 1567 C CA . GLY A 1 197 ? -5.658 4.565 4.515 1.00 84.56 197 GLY A CA 1
ATOM 1568 C C . GLY A 1 197 ? -5.037 5.902 4.880 1.00 84.56 197 GLY A C 1
ATOM 1569 O O . GLY A 1 197 ? -3.909 5.975 5.366 1.00 84.56 197 GLY A O 1
ATOM 1570 N N . THR A 1 198 ? -5.782 6.982 4.661 1.00 74.19 198 THR A N 1
ATOM 1571 C CA . THR A 1 198 ? -5.356 8.308 5.108 1.00 74.19 198 THR A CA 1
ATOM 1572 C C . THR A 1 198 ? -5.695 8.434 6.585 1.00 74.19 198 THR A C 1
ATOM 1574 O O . THR A 1 198 ? -6.866 8.424 6.958 1.00 74.19 198 THR A O 1
ATOM 1577 N N . MET A 1 199 ? -4.673 8.531 7.427 1.00 70.44 199 MET A N 1
ATOM 1578 C CA . MET A 1 199 ? -4.838 8.614 8.875 1.00 70.44 199 MET A CA 1
ATOM 1579 C C . MET A 1 199 ? -4.010 9.748 9.451 1.00 70.44 199 MET A C 1
ATOM 1581 O O . MET A 1 199 ? -3.002 10.151 8.862 1.00 70.44 199 MET A O 1
ATOM 1585 N N . GLU A 1 200 ? -4.395 10.218 10.633 1.00 63.53 200 GLU A N 1
ATOM 1586 C CA . GLU A 1 200 ? -3.588 11.189 11.362 1.00 63.53 200 GLU A CA 1
ATOM 1587 C C . GLU A 1 200 ? -2.181 10.643 11.644 1.00 63.53 200 GLU A C 1
ATOM 1589 O O . GLU A 1 200 ? -1.982 9.469 11.970 1.00 63.53 200 GLU A O 1
ATOM 1594 N N . GLY A 1 201 ? -1.173 11.498 11.463 1.00 61.34 201 GLY A N 1
ATOM 1595 C CA . GLY A 1 201 ? 0.221 11.098 11.622 1.00 61.34 201 GLY A CA 1
ATOM 1596 C C . GLY A 1 201 ? 0.697 10.098 10.568 1.00 61.34 201 GLY A C 1
ATOM 1597 O O . GLY A 1 201 ? 1.800 9.574 10.713 1.00 61.34 201 GLY A O 1
ATOM 1598 N N . SER A 1 202 ? -0.084 9.868 9.501 1.00 60.69 202 SER A N 1
ATOM 1599 C CA . SER A 1 202 ? 0.393 9.208 8.288 1.00 60.69 202 SER A CA 1
ATOM 1600 C C . SER A 1 202 ? 0.819 7.741 8.512 1.00 60.69 202 SER A C 1
ATOM 1602 O O . SER A 1 202 ? 1.893 7.314 8.092 1.00 60.69 202 SER A O 1
ATOM 1604 N N . ARG A 1 203 ? -0.008 6.957 9.223 1.00 72.62 203 ARG A N 1
ATOM 1605 C CA . ARG A 1 203 ? 0.402 5.650 9.788 1.00 72.62 203 ARG A CA 1
ATOM 1606 C C . ARG A 1 203 ? 0.041 4.379 8.993 1.00 72.62 203 ARG A C 1
ATOM 1608 O O . ARG A 1 203 ? 0.412 3.306 9.437 1.00 72.62 203 ARG A O 1
ATOM 1615 N N . CYS A 1 204 ? -0.587 4.460 7.817 1.00 82.00 204 CYS A N 1
ATOM 1616 C CA . CYS A 1 204 ? -0.832 3.301 6.936 1.00 82.00 204 CYS A CA 1
ATOM 1617 C C . CYS A 1 204 ? -0.663 3.728 5.479 1.00 82.00 204 CYS A C 1
ATOM 1619 O O . CYS A 1 204 ? -1.649 4.039 4.821 1.00 82.00 204 CYS A O 1
ATOM 1621 N N . PHE A 1 205 ? 0.571 3.794 4.981 1.00 81.94 205 PHE A N 1
ATOM 1622 C CA . PHE A 1 205 ? 0.847 4.164 3.588 1.00 81.94 205 PHE A CA 1
ATOM 1623 C C . PHE A 1 205 ? 0.891 2.941 2.685 1.00 81.94 205 PHE A C 1
ATOM 1625 O O . PHE A 1 205 ? 1.164 1.848 3.155 1.00 81.94 205 PHE A O 1
ATOM 1632 N N . LEU A 1 206 ? 0.785 3.124 1.369 1.00 78.75 206 LEU A N 1
ATOM 1633 C CA . LEU A 1 206 ? 1.053 2.035 0.422 1.00 78.75 206 LEU A CA 1
ATOM 1634 C C . LEU A 1 206 ? 2.410 1.373 0.665 1.00 78.75 206 LEU A C 1
ATOM 1636 O O . LEU A 1 206 ? 2.548 0.157 0.596 1.00 78.75 206 LEU A O 1
ATOM 1640 N N . ILE A 1 207 ? 3.412 2.186 1.006 1.00 79.62 207 ILE A N 1
ATOM 1641 C CA . ILE A 1 207 ? 4.779 1.728 1.252 1.00 79.62 207 ILE A CA 1
ATOM 1642 C C . ILE A 1 207 ? 4.965 0.958 2.555 1.00 79.62 207 ILE A C 1
ATOM 1644 O O . ILE A 1 207 ? 5.993 0.302 2.738 1.00 79.62 207 ILE A O 1
ATOM 1648 N N . ARG A 1 208 ? 4.001 1.115 3.460 1.00 84.31 208 ARG A N 1
ATOM 1649 C CA . ARG A 1 208 ? 3.990 0.646 4.842 1.00 84.31 208 ARG A CA 1
ATOM 1650 C C . ARG A 1 208 ? 2.526 0.419 5.243 1.00 84.31 208 ARG A C 1
ATOM 1652 O O . ARG A 1 208 ? 1.979 1.242 5.988 1.00 84.31 208 ARG A O 1
ATOM 1659 N N . PRO A 1 209 ? 1.858 -0.576 4.634 1.00 88.19 209 PRO A N 1
ATOM 1660 C CA . PRO A 1 209 ? 0.445 -0.795 4.868 1.00 88.19 209 PRO A CA 1
ATOM 1661 C C . PRO A 1 209 ? 0.240 -1.304 6.289 1.00 88.19 209 PRO A C 1
ATOM 1663 O O . PRO A 1 209 ? 1.128 -1.907 6.895 1.00 88.19 209 PRO A O 1
ATOM 1666 N N . CYS A 1 210 ? -0.954 -1.071 6.807 1.00 90.31 210 CYS A N 1
ATOM 1667 C CA . CYS A 1 210 ? -1.382 -1.687 8.053 1.00 90.31 210 CYS A CA 1
ATOM 1668 C C . CYS A 1 210 ? -2.081 -3.006 7.773 1.00 90.31 210 CYS A C 1
ATOM 1670 O O . CYS A 1 210 ? -2.444 -3.289 6.631 1.00 90.31 210 CYS A O 1
ATOM 1672 N N . VAL A 1 211 ? -2.309 -3.788 8.822 1.00 91.06 211 VAL A N 1
ATOM 1673 C CA . VAL A 1 211 ? -3.048 -5.042 8.706 1.00 91.06 211 VAL A CA 1
ATOM 1674 C C . VAL A 1 211 ? -4.409 -4.876 9.344 1.00 91.06 211 VAL A C 1
ATOM 1676 O O . VAL A 1 211 ? -4.533 -4.626 10.540 1.00 91.06 211 VAL A O 1
ATOM 1679 N N . LEU A 1 212 ? -5.439 -5.026 8.532 1.00 90.88 212 LEU A N 1
ATOM 1680 C CA . LEU A 1 212 ? -6.792 -5.223 9.000 1.00 90.88 212 LEU A CA 1
ATOM 1681 C C . LEU A 1 212 ? -6.977 -6.693 9.374 1.00 90.88 212 LEU A C 1
ATOM 1683 O O . LEU A 1 212 ? -6.598 -7.582 8.616 1.00 90.88 212 LEU A O 1
ATOM 1687 N N . LEU A 1 213 ? -7.587 -6.923 10.525 1.00 90.75 213 LEU A N 1
ATOM 1688 C CA . LEU A 1 213 ? -7.760 -8.220 11.158 1.00 90.75 213 LEU A CA 1
ATOM 1689 C C . LEU A 1 213 ? -9.223 -8.408 11.561 1.00 90.75 213 LEU A C 1
ATOM 1691 O O . LEU A 1 213 ? -9.870 -7.454 11.996 1.00 90.75 213 LEU A O 1
ATOM 1695 N N . GLU A 1 214 ? -9.729 -9.632 11.460 1.00 89.38 214 GLU A N 1
ATOM 1696 C CA . GLU A 1 214 ? -11.074 -10.006 11.902 1.00 89.38 214 GLU A CA 1
ATOM 1697 C C . GLU A 1 214 ? -10.984 -10.962 13.095 1.00 89.38 214 GLU A C 1
ATOM 1699 O O . GLU A 1 214 ? -10.498 -12.084 12.972 1.00 89.38 214 GLU A O 1
ATOM 1704 N N . GLY A 1 215 ? -11.406 -10.501 14.267 1.00 87.00 215 GLY A N 1
ATOM 1705 C CA . GLY A 1 215 ? -11.459 -11.296 15.487 1.00 87.00 215 GLY A CA 1
ATOM 1706 C C . GLY A 1 215 ? -12.801 -11.990 15.705 1.00 87.00 215 GLY A C 1
ATOM 1707 O O . GLY A 1 215 ? -13.672 -12.048 14.838 1.00 87.00 215 GLY A O 1
ATOM 1708 N N . GLU A 1 216 ? -12.969 -12.521 16.912 1.00 84.81 216 GLU A N 1
ATOM 1709 C CA . GLU A 1 216 ? -14.192 -13.210 17.324 1.00 84.81 216 GLU A CA 1
ATOM 1710 C C . GLU A 1 216 ? -15.422 -12.282 17.281 1.00 84.81 216 GLU A C 1
ATOM 1712 O O . GLU A 1 216 ? -15.326 -11.065 17.462 1.00 84.81 216 GLU A O 1
ATOM 1717 N N . ALA A 1 217 ? -16.596 -12.872 17.031 1.00 81.94 217 ALA A N 1
ATOM 1718 C CA . ALA A 1 217 ? -17.879 -12.167 16.929 1.00 81.94 217 ALA A CA 1
ATOM 1719 C C . ALA A 1 217 ? -17.920 -11.030 15.878 1.00 81.94 217 ALA A C 1
ATOM 1721 O O . ALA A 1 217 ? -18.722 -10.107 16.001 1.00 81.94 217 ALA A O 1
ATOM 1722 N N . GLY A 1 218 ? -17.067 -11.091 14.846 1.00 79.62 218 GLY A N 1
ATOM 1723 C CA . GLY A 1 218 ? -17.025 -10.104 13.760 1.00 79.62 218 GLY A CA 1
ATOM 1724 C C . GLY A 1 218 ? -16.355 -8.779 14.137 1.00 79.62 218 GLY A C 1
ATOM 1725 O O . GLY A 1 218 ? -16.445 -7.808 13.381 1.00 79.62 218 GLY A O 1
ATOM 1726 N N . ARG A 1 219 ? -15.679 -8.711 15.295 1.00 85.62 219 ARG A N 1
ATOM 1727 C CA . ARG A 1 219 ? -14.900 -7.529 15.693 1.00 85.62 219 ARG A CA 1
ATOM 1728 C C . ARG A 1 219 ? -13.737 -7.348 14.730 1.00 85.62 219 ARG A C 1
ATOM 1730 O O . ARG A 1 219 ? -13.062 -8.310 14.376 1.00 85.62 219 ARG A O 1
ATOM 1737 N N . ARG A 1 220 ? -13.470 -6.111 14.319 1.00 88.25 220 ARG A N 1
ATOM 1738 C CA . ARG A 1 220 ? -12.348 -5.800 13.429 1.00 88.25 220 ARG A CA 1
ATOM 1739 C C . ARG A 1 220 ? -11.301 -4.994 14.158 1.00 88.25 220 ARG A C 1
ATOM 1741 O O . ARG A 1 220 ? -11.620 -4.130 14.972 1.00 88.25 220 ARG A O 1
ATOM 1748 N N . TYR A 1 221 ? -10.052 -5.257 13.808 1.00 89.56 221 TYR A N 1
ATOM 1749 C CA . TYR A 1 221 ? -8.903 -4.580 14.373 1.00 89.56 221 TYR A CA 1
ATOM 1750 C C . TYR A 1 221 ? -7.996 -4.062 13.266 1.00 89.56 221 TYR A C 1
ATOM 1752 O O . TYR A 1 221 ? -7.836 -4.695 12.224 1.00 89.56 221 TYR A O 1
ATOM 1760 N N . LEU A 1 222 ? -7.394 -2.906 13.502 1.00 90.44 222 LEU A N 1
ATOM 1761 C CA . LEU A 1 222 ? -6.333 -2.351 12.688 1.00 90.44 222 LEU A CA 1
ATOM 1762 C C . LEU A 1 222 ? -5.023 -2.465 13.458 1.00 90.44 222 LEU A C 1
ATOM 1764 O O . LEU A 1 222 ? -4.810 -1.761 14.445 1.00 90.44 222 LEU A O 1
ATOM 1768 N N . TRP A 1 223 ? -4.146 -3.347 12.999 1.00 90.81 223 TRP A N 1
ATOM 1769 C CA . TRP A 1 223 ? -2.784 -3.440 13.493 1.00 90.81 223 TRP A CA 1
ATOM 1770 C C . TRP A 1 223 ? -1.877 -2.495 12.704 1.00 90.81 223 TRP A C 1
ATOM 1772 O O . TRP A 1 223 ? -1.733 -2.604 11.482 1.00 90.81 223 TRP A O 1
ATOM 1782 N N . VAL A 1 224 ? -1.259 -1.567 13.429 1.00 88.75 224 VAL A N 1
ATOM 1783 C CA . VAL A 1 224 ? -0.244 -0.643 12.933 1.00 88.75 224 VAL A CA 1
ATOM 1784 C C . VAL A 1 224 ? 1.122 -1.184 13.368 1.00 88.75 224 VAL A C 1
ATOM 1786 O O . VAL A 1 224 ? 1.441 -1.139 14.563 1.00 88.75 224 VAL A O 1
ATOM 1789 N N . PRO A 1 225 ? 1.934 -1.716 12.437 1.00 85.25 225 PRO A N 1
ATOM 1790 C CA . PRO A 1 225 ? 3.231 -2.279 12.780 1.00 85.25 225 PRO A CA 1
ATOM 1791 C C . PRO A 1 225 ? 4.200 -1.188 13.239 1.00 85.25 225 PRO A C 1
ATOM 1793 O O . PRO A 1 225 ? 4.154 -0.044 12.772 1.00 85.25 225 PRO A O 1
ATOM 1796 N N . ARG A 1 226 ? 5.138 -1.557 14.113 1.00 83.88 226 ARG A N 1
ATOM 1797 C CA . ARG A 1 226 ? 6.231 -0.673 14.537 1.00 83.88 226 ARG A CA 1
ATOM 1798 C C . ARG A 1 226 ? 6.973 -0.091 13.324 1.00 83.88 226 ARG A C 1
ATOM 1800 O O . ARG A 1 226 ? 7.475 -0.822 12.470 1.00 83.88 226 ARG A O 1
ATOM 1807 N N . MET A 1 227 ? 7.118 1.234 13.283 1.00 78.25 227 MET A N 1
ATOM 1808 C CA . MET A 1 227 ? 7.738 1.966 12.168 1.00 78.25 227 MET A CA 1
ATOM 1809 C C . MET A 1 227 ? 8.365 3.291 12.646 1.00 78.25 227 MET A C 1
ATOM 1811 O O . MET A 1 227 ? 8.131 3.689 13.786 1.00 78.25 227 MET A O 1
ATOM 1815 N N . PRO A 1 228 ? 9.164 4.018 11.834 1.00 72.69 228 PRO A N 1
ATOM 1816 C CA . PRO A 1 228 ? 9.648 5.344 12.226 1.00 72.69 228 PRO A CA 1
ATOM 1817 C C . PRO A 1 228 ? 8.485 6.256 12.656 1.00 72.69 228 PRO A C 1
ATOM 1819 O O . PRO A 1 228 ? 7.548 6.454 11.885 1.00 72.69 228 PRO A O 1
ATOM 1822 N N . GLY A 1 229 ? 8.533 6.777 13.887 1.00 72.69 229 GLY A N 1
ATOM 1823 C CA . GLY A 1 229 ? 7.454 7.576 14.493 1.00 72.69 229 GLY A CA 1
ATOM 1824 C C . GLY A 1 229 ? 6.391 6.781 15.273 1.00 72.69 229 GLY A C 1
ATOM 1825 O O . GLY A 1 229 ? 5.579 7.390 15.969 1.00 72.69 229 GLY A O 1
ATOM 1826 N N . VAL A 1 230 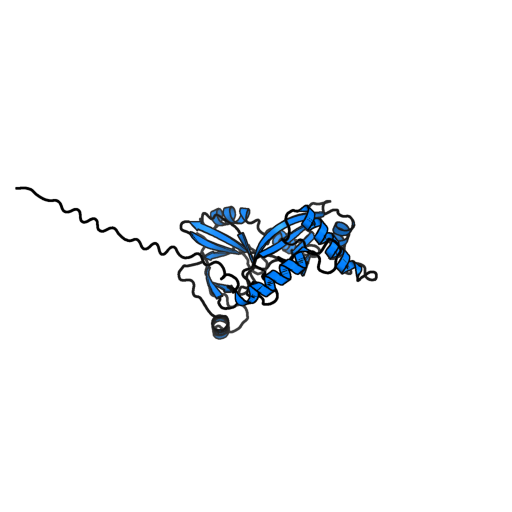? 6.422 5.445 15.218 1.00 75.94 230 VAL A N 1
ATOM 1827 C CA . VAL A 1 230 ? 5.561 4.534 15.991 1.00 75.94 230 VAL A CA 1
ATOM 1828 C C . VAL A 1 230 ? 6.467 3.547 16.751 1.00 75.94 230 VAL A C 1
ATOM 1830 O O . VAL A 1 230 ? 6.971 2.590 16.158 1.00 75.94 230 VAL A O 1
ATOM 1833 N N . PRO A 1 231 ? 6.766 3.801 18.040 1.00 78.50 231 PRO A N 1
ATOM 1834 C CA . PRO A 1 231 ? 7.844 3.113 18.760 1.00 78.50 231 PRO A CA 1
ATOM 1835 C C . PRO A 1 231 ? 7.562 1.632 19.043 1.00 78.50 231 PRO A C 1
ATOM 1837 O O . PRO A 1 231 ? 8.499 0.864 19.261 1.00 78.50 231 PRO A O 1
ATOM 1840 N N . GLU A 1 232 ? 6.298 1.226 18.998 1.00 85.38 232 GLU A N 1
ATOM 1841 C CA . GLU A 1 232 ? 5.817 -0.126 19.260 1.00 85.38 232 GLU A CA 1
ATOM 1842 C C . GLU A 1 232 ? 4.686 -0.494 18.296 1.00 85.38 232 GLU A C 1
ATOM 1844 O O . GLU A 1 232 ? 4.167 0.368 17.596 1.00 85.38 232 GLU A O 1
ATOM 1849 N N . ASP A 1 233 ? 4.312 -1.769 18.254 1.00 87.00 233 ASP A N 1
ATOM 1850 C CA . ASP A 1 233 ? 3.104 -2.182 17.547 1.00 87.00 233 ASP A CA 1
ATOM 1851 C C . ASP A 1 233 ? 1.873 -1.630 18.266 1.00 87.00 233 ASP A C 1
ATOM 1853 O O . ASP A 1 233 ? 1.756 -1.738 19.490 1.00 87.00 233 ASP A O 1
ATOM 1857 N N . GLU A 1 234 ? 0.940 -1.072 17.505 1.00 88.94 234 GLU A N 1
ATOM 1858 C CA . GLU A 1 234 ? -0.321 -0.563 18.031 1.00 88.94 234 GLU A CA 1
ATOM 1859 C C . GLU A 1 234 ? -1.482 -1.332 17.416 1.00 88.94 234 GLU A C 1
ATOM 1861 O O . GLU A 1 234 ? -1.466 -1.667 16.232 1.00 88.94 234 GLU A O 1
ATOM 1866 N N . LEU A 1 235 ? -2.505 -1.596 18.218 1.00 90.00 235 LEU A N 1
ATOM 1867 C CA . LEU A 1 235 ? -3.732 -2.222 17.762 1.00 90.00 235 LEU A CA 1
ATOM 1868 C C . LEU A 1 235 ? -4.888 -1.276 18.049 1.00 90.00 235 LEU A C 1
ATOM 1870 O O . LEU A 1 235 ? -4.977 -0.715 19.140 1.00 90.00 235 LEU A O 1
ATOM 1874 N N . PHE A 1 236 ? -5.760 -1.096 17.070 1.00 89.75 236 PHE A N 1
ATOM 1875 C CA . PHE A 1 236 ? -6.956 -0.279 17.194 1.00 89.75 236 PHE A CA 1
ATOM 1876 C C . PHE A 1 236 ? -8.181 -1.115 16.867 1.00 89.75 236 PHE A C 1
ATOM 1878 O O . PHE A 1 236 ? -8.130 -1.962 15.983 1.00 89.75 236 PHE A O 1
ATOM 1885 N N . GLU A 1 237 ? -9.281 -0.884 17.562 1.00 88.38 237 GLU A N 1
ATOM 1886 C CA . GLU A 1 237 ? -10.532 -1.596 17.346 1.00 88.38 237 GLU A CA 1
ATOM 1887 C C . GLU A 1 237 ? -11.543 -0.733 16.583 1.00 88.38 237 GLU A C 1
ATOM 1889 O O . GLU A 1 237 ? -11.695 0.464 16.854 1.00 88.38 237 GLU A O 1
ATOM 1894 N N . PHE A 1 238 ? -12.256 -1.371 15.651 1.00 84.81 238 PHE A N 1
ATOM 1895 C CA . PHE A 1 238 ? -13.480 -0.850 15.052 1.00 84.81 238 PHE A CA 1
ATOM 1896 C C . PHE A 1 238 ? -14.649 -1.153 15.995 1.00 84.81 238 PHE A C 1
ATOM 1898 O O . PHE A 1 238 ? -15.159 -2.273 16.023 1.00 84.81 238 PHE A O 1
ATOM 1905 N N . ASP A 1 239 ? -15.064 -0.164 16.780 1.00 70.31 239 ASP A N 1
ATOM 1906 C CA . ASP A 1 239 ? -16.219 -0.287 17.667 1.00 70.31 239 ASP A CA 1
ATOM 1907 C C . ASP A 1 239 ? -17.506 0.002 16.870 1.00 70.31 239 ASP A C 1
ATOM 1909 O O . ASP A 1 239 ? -17.548 0.880 16.009 1.00 70.31 239 ASP A O 1
ATOM 1913 N N . SER A 1 240 ? -18.591 -0.708 17.174 1.00 59.25 240 SER A N 1
ATOM 1914 C CA . SER A 1 240 ? -19.940 -0.381 16.686 1.00 59.25 240 SER A CA 1
ATOM 1915 C C . SER A 1 240 ? -20.380 1.050 17.040 1.00 59.25 240 SER A C 1
ATOM 1917 O O . SER A 1 240 ? -21.190 1.638 16.326 1.00 59.25 240 SER A O 1
ATOM 1919 N N . GLY A 1 241 ? -19.810 1.621 18.108 1.00 61.41 241 GLY A N 1
ATOM 1920 C CA . GLY A 1 241 ? -19.952 3.023 18.497 1.00 61.41 241 GLY A CA 1
ATOM 1921 C C . GLY A 1 241 ? -18.846 3.947 17.976 1.00 61.41 241 GLY A C 1
ATOM 1922 O O . GLY A 1 241 ? -18.737 5.068 18.472 1.00 61.41 241 GLY A O 1
ATOM 1923 N N . SER A 1 242 ? -17.994 3.503 17.041 1.00 68.38 242 SER A N 1
ATOM 1924 C CA . SER A 1 242 ? -16.965 4.365 16.453 1.00 68.38 242 SER A CA 1
ATOM 1925 C C . SER A 1 242 ? -17.615 5.583 15.804 1.00 68.38 242 SER A C 1
ATOM 1927 O O . SER A 1 242 ? -18.410 5.477 14.867 1.00 68.38 242 SER A O 1
ATOM 1929 N N . GLU A 1 243 ? -17.264 6.751 16.334 1.00 72.12 243 GLU A N 1
ATOM 1930 C CA . GLU A 1 243 ? -17.799 8.031 15.898 1.00 72.12 243 GLU A CA 1
ATOM 1931 C C . GLU A 1 243 ? -17.425 8.278 14.433 1.00 72.12 243 GLU A C 1
ATOM 1933 O O . GLU A 1 243 ? -16.253 8.175 14.049 1.00 72.12 243 GLU A O 1
ATOM 1938 N N . ARG A 1 244 ? -18.438 8.598 13.621 1.00 75.62 244 ARG A N 1
ATOM 1939 C CA . ARG A 1 244 ? -18.249 9.093 12.261 1.00 75.62 244 ARG A CA 1
ATOM 1940 C C . ARG A 1 244 ? -18.170 10.603 12.310 1.00 75.62 244 ARG A C 1
ATOM 1942 O O . ARG A 1 244 ? -19.104 11.247 12.773 1.00 75.62 244 ARG A O 1
ATOM 1949 N N . MET A 1 245 ? -17.070 11.137 11.810 1.00 74.25 245 MET A N 1
ATOM 1950 C CA . MET A 1 245 ? -16.821 12.570 11.777 1.00 74.25 245 MET A CA 1
ATOM 1951 C C . MET A 1 245 ? -16.553 13.011 10.347 1.00 74.25 245 MET A C 1
ATOM 1953 O O . MET A 1 245 ? -15.825 12.345 9.616 1.00 74.25 245 MET A O 1
ATOM 1957 N N . SER A 1 246 ? -17.093 14.145 9.935 1.00 76.75 246 SER A N 1
ATOM 1958 C CA . SER A 1 246 ? -16.650 14.826 8.723 1.00 76.75 246 SER A CA 1
ATOM 1959 C C . SER A 1 246 ? -15.186 15.261 8.853 1.00 76.75 246 SER A C 1
ATOM 1961 O O . SER A 1 246 ? -14.662 15.454 9.954 1.00 76.75 246 SER A O 1
ATOM 1963 N N . LEU A 1 247 ? -14.510 15.460 7.717 1.00 72.38 247 LEU A N 1
ATOM 1964 C CA . LEU A 1 247 ? -13.149 16.008 7.706 1.00 72.38 247 LEU A CA 1
ATOM 1965 C C . LEU A 1 247 ? -13.080 17.351 8.451 1.00 72.38 247 LEU A C 1
ATOM 1967 O O . LEU A 1 247 ? -12.124 17.599 9.179 1.00 72.38 247 LEU A O 1
ATOM 1971 N N . GLN A 1 248 ? -14.107 18.191 8.306 1.00 75.50 248 GLN A N 1
ATOM 1972 C CA . GLN A 1 248 ? -14.184 19.481 8.982 1.00 75.50 248 GLN A CA 1
ATOM 1973 C C . GLN A 1 248 ? -14.194 19.315 10.509 1.00 75.50 248 GLN A C 1
ATOM 1975 O O . GLN A 1 248 ? -13.389 19.945 11.187 1.00 75.50 248 GLN A O 1
ATOM 1980 N N . GLU A 1 249 ? -15.010 18.405 11.048 1.00 77.75 249 GLU A N 1
ATOM 1981 C CA . GLU A 1 249 ? -15.053 18.136 12.493 1.00 77.75 249 GLU A CA 1
ATOM 1982 C C . GLU A 1 249 ? -13.729 17.545 13.011 1.00 77.75 249 GLU A C 1
ATOM 1984 O O . GLU A 1 249 ? -13.294 17.862 14.120 1.00 77.75 249 GLU A O 1
ATOM 1989 N N . VAL A 1 250 ? -13.050 16.709 12.213 1.00 72.31 250 VAL A N 1
ATOM 1990 C CA . VAL A 1 250 ? -11.706 16.205 12.550 1.00 72.31 250 VAL A CA 1
ATOM 1991 C C . VAL A 1 250 ? -10.702 17.358 12.629 1.00 72.31 250 VAL A C 1
ATOM 1993 O O . VAL A 1 250 ? -9.942 17.444 13.596 1.00 72.31 250 VAL A O 1
ATOM 1996 N N . LEU A 1 251 ? -10.714 18.265 11.647 1.00 72.50 251 LEU A N 1
ATOM 1997 C CA . LEU A 1 251 ? -9.829 19.432 11.604 1.00 72.50 251 LEU A CA 1
ATOM 1998 C C . LEU A 1 251 ? -10.115 20.419 12.746 1.00 72.50 251 LEU A C 1
ATOM 2000 O O . LEU A 1 251 ? -9.179 20.953 13.338 1.00 72.50 251 LEU A O 1
ATOM 2004 N N . GLU A 1 252 ? -11.382 20.631 13.099 1.00 75.88 252 GLU A N 1
ATOM 2005 C CA . GLU A 1 252 ? -11.805 21.478 14.222 1.00 75.88 252 GLU A CA 1
ATOM 2006 C C . GLU A 1 252 ? -11.402 20.894 15.583 1.00 75.88 252 GLU A C 1
ATOM 2008 O O . GLU A 1 252 ? -10.936 21.615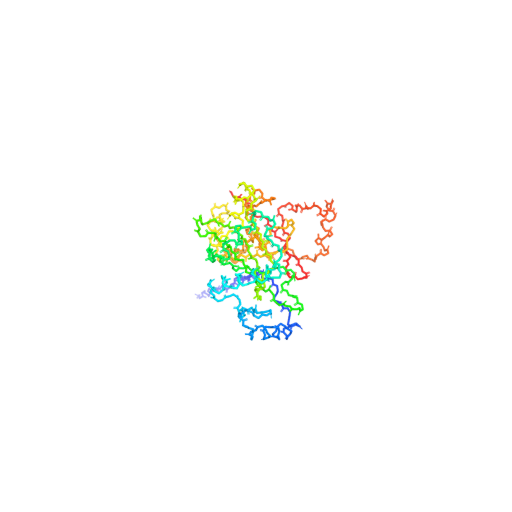 16.473 1.00 75.88 252 GLU A O 1
ATOM 2013 N N . ARG A 1 253 ? -11.497 19.571 15.762 1.00 73.31 253 ARG A N 1
ATOM 2014 C CA . ARG A 1 253 ? -10.976 18.912 16.972 1.00 73.31 253 ARG A CA 1
ATOM 2015 C C . ARG A 1 253 ? -9.455 18.972 17.062 1.00 73.31 253 ARG A C 1
ATOM 2017 O O . ARG A 1 253 ? -8.925 19.170 18.154 1.00 73.31 253 ARG A O 1
ATOM 2024 N N . ALA A 1 254 ? -8.754 18.821 15.941 1.00 66.50 254 ALA A N 1
ATOM 2025 C CA . ALA A 1 254 ? -7.302 18.968 15.903 1.00 66.50 254 ALA A CA 1
ATOM 2026 C C . ALA A 1 254 ? -6.867 20.412 16.224 1.00 66.50 254 ALA A C 1
ATOM 2028 O O . ALA A 1 254 ? -5.938 20.628 17.002 1.00 66.50 254 ALA A O 1
ATOM 2029 N N . SER A 1 255 ? -7.563 21.418 15.685 1.00 64.50 255 SER A N 1
ATOM 2030 C CA . SER A 1 255 ? -7.221 22.830 15.896 1.00 64.50 255 SER A CA 1
ATOM 2031 C C . SER A 1 255 ? -7.537 23.317 17.314 1.00 64.50 255 SER A C 1
ATOM 2033 O O . SER A 1 255 ? -6.704 23.990 17.922 1.00 64.50 255 SER A O 1
ATOM 2035 N N . SER A 1 256 ? -8.677 22.913 17.887 1.00 65.94 256 SER A N 1
ATOM 2036 C CA . SER A 1 256 ? -9.082 23.271 19.259 1.00 65.94 256 SER A CA 1
ATOM 2037 C C . SER A 1 256 ? -8.160 22.715 20.352 1.00 65.94 256 SER A C 1
ATOM 2039 O O . SER A 1 256 ? -8.163 23.220 21.473 1.00 65.94 256 SER A O 1
ATOM 2041 N N . ARG A 1 257 ? -7.325 21.717 20.033 1.00 60.44 257 ARG A N 1
ATOM 2042 C CA . ARG A 1 257 ? -6.341 21.115 20.949 1.00 60.44 257 ARG A CA 1
ATOM 2043 C C . ARG A 1 257 ? -4.918 21.668 20.804 1.00 60.44 257 ARG A C 1
ATOM 2045 O O . ARG A 1 257 ? -3.995 21.104 21.383 1.00 60.44 257 ARG A O 1
ATOM 2052 N N . GLY A 1 258 ? -4.737 22.781 20.088 1.00 48.59 258 GLY A N 1
ATOM 2053 C CA . GLY A 1 258 ? -3.455 23.495 20.025 1.00 48.59 258 GLY A CA 1
ATOM 2054 C C . GLY A 1 258 ? -2.625 23.267 18.758 1.00 48.59 258 GLY A C 1
ATOM 2055 O O . GLY A 1 258 ? -1.443 23.600 18.754 1.00 48.59 258 GLY A O 1
ATOM 2056 N N . GLY A 1 259 ? -3.224 22.761 17.673 1.00 40.78 259 GLY A N 1
ATOM 2057 C CA . GLY A 1 259 ? -2.641 22.819 16.328 1.00 40.78 259 GLY A CA 1
ATOM 2058 C C . GLY A 1 259 ? -2.681 21.508 15.538 1.00 40.78 259 GLY A C 1
ATOM 2059 O O . GLY A 1 259 ? -2.804 20.420 16.084 1.00 40.78 259 GLY A O 1
ATOM 2060 N N . ILE A 1 260 ? -2.506 21.627 14.216 1.00 42.12 260 ILE A N 1
ATOM 2061 C CA . ILE A 1 260 ? -2.438 20.516 13.238 1.00 42.12 260 ILE A CA 1
ATOM 2062 C C . ILE A 1 260 ? -1.136 19.690 13.398 1.00 42.12 260 ILE A C 1
ATOM 2064 O O . ILE A 1 260 ? -0.934 18.672 12.736 1.00 42.12 260 ILE A O 1
ATOM 2068 N N . GLN A 1 261 ? -0.232 20.091 14.300 1.00 38.78 261 GLN A N 1
ATOM 2069 C CA . GLN A 1 261 ? 0.919 19.273 14.670 1.00 38.78 261 GLN A CA 1
ATOM 2070 C C . GLN A 1 261 ? 0.494 18.149 15.618 1.00 38.78 261 GLN A C 1
ATOM 2072 O O . GLN A 1 261 ? 0.551 18.277 16.836 1.00 38.78 261 GLN A O 1
ATOM 2077 N N . SER A 1 262 ? 0.129 17.014 15.017 1.00 40.91 262 SER A N 1
ATOM 2078 C CA . SER A 1 262 ? 0.104 15.690 15.648 1.00 40.91 262 SER A CA 1
ATOM 2079 C C . SER A 1 262 ? -0.606 15.666 17.001 1.00 40.91 262 SER A C 1
ATOM 2081 O O . SER A 1 262 ? 0.006 15.392 18.038 1.00 40.91 262 SER A O 1
ATOM 2083 N N . GLY A 1 263 ? -1.908 15.932 16.991 1.00 40.09 263 GLY A N 1
ATOM 2084 C CA . GLY A 1 263 ? -2.738 15.642 18.140 1.00 40.09 263 GLY A CA 1
ATOM 2085 C C . GLY A 1 263 ? -2.835 14.131 18.265 1.00 40.09 263 GLY A C 1
ATOM 2086 O O . GLY A 1 263 ? -3.722 13.517 17.699 1.00 40.09 263 GLY A O 1
ATOM 2087 N N . LYS A 1 264 ? -1.946 13.495 19.036 1.00 46.28 264 LYS A N 1
ATOM 2088 C CA . LYS A 1 264 ? -2.283 12.193 19.617 1.00 46.28 264 LYS A CA 1
ATOM 2089 C C . LYS A 1 264 ? -3.620 12.390 20.338 1.00 46.28 264 LYS A C 1
ATOM 2091 O O . LYS A 1 264 ? -3.638 12.879 21.466 1.00 46.28 264 LYS A O 1
ATOM 2096 N N . PHE A 1 265 ? -4.743 12.031 19.718 1.00 52.25 265 PHE A N 1
ATOM 2097 C CA . PHE A 1 265 ? -5.925 11.685 20.484 1.00 52.25 265 PHE A CA 1
ATOM 2098 C C . PHE A 1 265 ? -5.430 10.577 21.410 1.00 52.25 265 PHE A C 1
ATOM 2100 O O . PHE A 1 265 ? -4.932 9.562 20.925 1.00 52.25 265 PHE A O 1
ATOM 2107 N N . ALA A 1 266 ? -5.384 10.820 22.720 1.00 55.94 266 ALA A N 1
ATOM 2108 C CA . ALA A 1 266 ? -4.812 9.866 23.662 1.00 55.94 266 ALA A CA 1
ATOM 2109 C C . ALA A 1 266 ? -5.526 8.514 23.487 1.00 55.94 266 ALA A C 1
ATOM 2111 O O . ALA A 1 266 ? -6.687 8.371 23.855 1.00 55.94 266 ALA A O 1
ATOM 2112 N N . GLY A 1 267 ? -4.858 7.566 22.824 1.00 63.19 267 GLY A N 1
ATOM 2113 C CA . GLY A 1 267 ? -5.428 6.266 22.483 1.00 63.19 267 GLY A CA 1
ATOM 2114 C C . GLY A 1 267 ? -6.502 6.256 21.386 1.00 63.19 267 GLY A C 1
ATOM 2115 O O . GLY A 1 267 ? -7.289 5.317 21.370 1.00 63.19 267 GLY A O 1
ATOM 2116 N N . GLN A 1 268 ? -6.574 7.233 20.472 1.00 70.81 268 GLN A N 1
ATOM 2117 C CA . GLN A 1 268 ? -7.477 7.148 19.311 1.00 70.81 268 GLN A CA 1
ATOM 2118 C C . GLN A 1 268 ? -6.771 7.436 17.985 1.00 70.81 268 GLN A C 1
ATOM 2120 O O . GLN A 1 268 ? -5.738 8.103 17.942 1.00 70.81 268 GLN A O 1
ATOM 2125 N N . LEU A 1 269 ? -7.349 6.919 16.902 1.00 75.94 269 LEU A N 1
ATOM 2126 C CA . LEU A 1 269 ? -6.848 7.074 15.542 1.00 75.94 269 LEU A CA 1
ATOM 2127 C C . LEU A 1 269 ? -8.003 7.396 14.597 1.00 75.94 269 LEU A C 1
ATOM 2129 O O . LEU A 1 269 ? -8.967 6.642 14.523 1.00 75.94 269 LEU A O 1
ATOM 2133 N N . SER A 1 270 ? -7.896 8.501 13.863 1.00 74.69 270 SER A N 1
ATOM 2134 C CA . SER A 1 270 ? -8.847 8.843 12.805 1.00 74.69 270 SER A CA 1
ATOM 2135 C C . SER A 1 270 ? -8.412 8.209 11.486 1.00 74.69 270 SER A C 1
ATOM 2137 O O . SER A 1 270 ? -7.321 8.498 10.986 1.00 74.69 270 SER A O 1
ATOM 2139 N N . LEU A 1 271 ? -9.264 7.351 10.927 1.00 78.94 271 LEU A N 1
ATOM 2140 C CA . LEU A 1 271 ? -9.085 6.713 9.627 1.00 78.94 271 LEU A CA 1
ATOM 2141 C C . LEU A 1 271 ? -10.084 7.303 8.636 1.00 78.94 271 LEU A C 1
ATOM 2143 O O . LEU A 1 271 ? -11.293 7.217 8.837 1.00 78.94 271 LEU A O 1
ATOM 2147 N N . SER A 1 272 ? -9.573 7.899 7.560 1.00 73.75 272 SER A N 1
ATOM 2148 C CA . SER A 1 272 ? -10.415 8.371 6.459 1.00 73.75 272 SER A CA 1
ATOM 2149 C C . SER A 1 272 ? -11.117 7.186 5.819 1.00 73.75 272 SER A C 1
ATOM 2151 O O . SER A 1 272 ? -10.503 6.142 5.596 1.00 73.75 272 SER A O 1
ATOM 2153 N N . PHE A 1 273 ? -12.391 7.363 5.510 1.00 70.62 273 PHE A N 1
ATOM 2154 C CA . PHE A 1 273 ? -13.252 6.289 5.065 1.00 70.62 273 PHE A CA 1
ATOM 2155 C C . PHE A 1 273 ? -14.047 6.753 3.844 1.00 70.62 273 PHE A C 1
ATOM 2157 O O . PHE A 1 273 ? -15.174 7.241 3.924 1.00 70.62 273 PHE A O 1
ATOM 2164 N N . GLY A 1 274 ? -13.401 6.656 2.680 1.00 66.50 274 GLY A N 1
ATOM 2165 C CA . GLY A 1 274 ? -13.876 7.331 1.473 1.00 66.50 274 GLY A CA 1
ATOM 2166 C C . GLY A 1 274 ? -13.698 8.852 1.559 1.00 66.50 274 GLY A C 1
ATOM 2167 O O . GLY A 1 274 ? -12.799 9.337 2.241 1.00 66.50 274 GLY A O 1
ATOM 2168 N N . ALA A 1 275 ? -14.508 9.605 0.810 1.00 64.00 275 ALA A N 1
ATOM 2169 C CA . ALA A 1 275 ? -14.369 11.061 0.687 1.00 64.00 275 ALA A CA 1
ATOM 2170 C C . ALA A 1 275 ? -15.141 11.868 1.745 1.00 64.00 275 ALA A C 1
ATOM 2172 O O . ALA A 1 275 ? -14.928 13.071 1.860 1.00 64.00 275 ALA A O 1
ATOM 2173 N N . GLU A 1 276 ? -16.054 11.231 2.478 1.00 65.56 276 GLU A N 1
ATOM 2174 C CA . GLU A 1 276 ? -17.125 11.943 3.186 1.00 65.56 276 GLU A CA 1
ATOM 2175 C C . GLU A 1 276 ? -16.961 11.935 4.708 1.00 65.56 276 GLU A C 1
ATOM 2177 O O . GLU A 1 276 ? -17.386 12.879 5.371 1.00 65.56 276 GLU A O 1
ATOM 2182 N N . TYR A 1 277 ? -16.330 10.905 5.275 1.00 73.62 277 TYR A N 1
ATOM 2183 C CA . TYR A 1 277 ? -16.201 10.774 6.721 1.00 73.62 277 TYR A CA 1
ATOM 2184 C C . TYR A 1 277 ? -14.927 10.047 7.145 1.00 73.62 277 TYR A C 1
ATOM 2186 O O . TYR A 1 277 ? -14.258 9.357 6.376 1.00 73.62 277 TYR A O 1
ATOM 2194 N N . HIS A 1 278 ? -14.611 10.229 8.416 1.00 76.94 278 HIS A N 1
ATOM 2195 C CA . HIS A 1 278 ? -13.566 9.575 9.169 1.00 76.94 278 HIS A CA 1
ATOM 2196 C C . HIS A 1 278 ? -14.198 8.700 10.244 1.00 76.94 278 HIS A C 1
ATOM 2198 O O . HIS A 1 278 ? -15.228 9.058 10.815 1.00 76.94 278 HIS A O 1
ATOM 2204 N N . ILE A 1 279 ? -13.555 7.575 10.539 1.00 78.06 279 ILE A N 1
ATOM 2205 C CA . ILE A 1 279 ? -13.897 6.703 11.659 1.00 78.06 279 ILE A CA 1
ATOM 2206 C C . ILE A 1 279 ? -12.846 6.899 12.745 1.00 78.06 279 ILE A C 1
ATOM 2208 O O . ILE A 1 279 ? -11.648 6.777 12.480 1.00 78.06 279 ILE A O 1
ATOM 2212 N N . VAL A 1 280 ? -13.293 7.182 13.968 1.00 79.62 280 VAL A N 1
ATOM 2213 C CA . VAL A 1 280 ? -12.413 7.232 15.141 1.00 79.62 280 VAL A CA 1
ATOM 2214 C C . VAL A 1 280 ? -12.304 5.835 15.756 1.00 79.62 280 VAL A C 1
ATOM 2216 O O . VAL A 1 280 ? -13.282 5.266 16.249 1.00 79.62 280 VAL A O 1
ATOM 2219 N N . LEU A 1 281 ? -11.098 5.277 15.721 1.00 83.62 281 LEU A N 1
ATOM 2220 C CA . LEU A 1 281 ? -10.758 3.971 16.277 1.00 83.62 281 LEU A CA 1
ATOM 2221 C C . LEU A 1 281 ? -10.177 4.126 17.682 1.00 83.62 281 LEU A C 1
ATOM 2223 O O . LEU A 1 281 ? -9.440 5.077 17.947 1.00 83.62 281 LEU A O 1
ATOM 2227 N N . LYS A 1 282 ? -10.473 3.176 18.572 1.00 84.19 282 LYS A N 1
ATOM 2228 C CA . LYS A 1 282 ? -9.945 3.148 19.947 1.00 84.19 282 LYS A CA 1
ATOM 2229 C C . LYS A 1 282 ? -8.726 2.232 20.017 1.00 84.19 282 LYS A C 1
ATOM 2231 O O . LYS A 1 282 ? -8.766 1.131 19.476 1.00 84.19 282 LYS A O 1
ATOM 2236 N N . LYS A 1 283 ? -7.648 2.671 20.669 1.00 87.69 283 LYS A N 1
ATOM 2237 C CA . LYS A 1 283 ? -6.448 1.857 20.900 1.00 87.69 283 LYS A CA 1
ATOM 2238 C C . LYS A 1 283 ? -6.787 0.739 21.884 1.00 87.69 283 LYS A C 1
ATOM 2240 O O . LYS A 1 283 ? -7.396 0.987 22.920 1.00 87.69 283 LYS A O 1
ATOM 2245 N N . VAL A 1 284 ? -6.378 -0.476 21.548 1.00 87.25 284 VAL A N 1
ATOM 2246 C CA . VAL A 1 284 ? -6.437 -1.641 22.426 1.00 87.25 284 VAL A CA 1
ATOM 2247 C C . VAL A 1 284 ? -5.177 -1.632 23.285 1.00 87.25 284 VAL A C 1
ATOM 2249 O O . VAL A 1 284 ? -4.060 -1.564 22.762 1.00 87.25 284 VAL A O 1
ATOM 2252 N N . GLU A 1 285 ? -5.352 -1.654 24.603 1.00 85.56 285 GLU A N 1
ATOM 2253 C CA . GLU A 1 285 ? -4.235 -1.742 25.542 1.00 85.56 285 GLU A CA 1
ATOM 2254 C C . GLU A 1 285 ? -3.633 -3.154 25.532 1.00 85.56 285 GLU A C 1
ATOM 2256 O O . GLU A 1 285 ? -4.325 -4.143 25.284 1.00 85.56 285 GLU A O 1
ATOM 2261 N N . GLN A 1 286 ? -2.320 -3.240 25.750 1.00 80.31 286 GLN A N 1
ATOM 2262 C CA . GLN A 1 286 ? -1.636 -4.525 25.910 1.00 80.31 286 GLN A CA 1
ATOM 2263 C C . GLN A 1 286 ? -2.067 -5.133 27.254 1.00 80.31 286 GLN A C 1
ATOM 2265 O O . GLN A 1 286 ? -2.169 -4.402 28.241 1.00 80.31 286 GLN A O 1
ATOM 2270 N N . GLN A 1 287 ? -2.357 -6.436 27.265 1.00 67.31 287 GLN A N 1
ATOM 2271 C CA . GLN A 1 287 ? -2.708 -7.185 28.478 1.00 67.31 287 GLN A CA 1
ATOM 2272 C C . GLN A 1 287 ? -1.468 -7.565 29.286 1.00 67.31 287 GLN A C 1
ATOM 2274 O O . GLN A 1 287 ? -0.411 -7.809 28.659 1.00 67.31 287 GLN A O 1
#